Protein AF-A0A7R9CRY6-F1 (afdb_monomer_lite)

Radius of gyration: 21.67 Å; chains: 1; bounding box: 50×60×56 Å

Sequence (264 aa):
MSEDDQYSLPNDYPIVELECQVAFDALSNKQKLYAHYLSLASWHGSLAVYLQVSNYISSTTSPESPLIFSLLTKVFSNEPIDELKKAALIKGFSEDNFTAFLVYSSVFFSNSGNYKGFGDTKFVPNLPVDQLEVLLKTSKAWNSEPEALQSLWDRVKGPLYSLSEREKQLSYPDKIRLAAIETSPDVIPEADFKGSKFVVTKGDYSPIMKLLVQHLGKAKEHAANDFEKKMLDHYQKSFTTGSLDAHKDGSRQWIKNKDPIIET

Foldseek 3Di:
DPPQVVQADALPHDDDDDDCCVLLVPDDPLVNQLVVLLVQLVVLLLLLVLVVLQAPPDPPADRQSNLVVVLVCLQCVQDPLVVLVVLLVVVVQDPRLSSLVVRQVVQSVVNSHQAHPPPQFGHARPDDLVSVVVSSCSGPSCVVPVPVSVVSCVSRSDVRSDDPPSRGGDDDHPDDEFQALDFDQPFPDQDCDVNDTDGYTYHRVNVSLVSSLVSLVSSLVSDPDPLSNQLSVLVSVCRHPVDPVSNVSSVVSLVVPPPDSDHD

InterPro domains:
  IPR039461 Peptidase family M49 [PF03571] (176-264)
  IPR039461 Peptidase family M49 [PTHR23422] (4-176)

pLDDT: mean 88.95, std 14.29, range [33.06, 98.75]

Organism: Timema poppense (NCBI:txid170557)

Structure (mmCIF, N/CA/C/O backbone):
data_AF-A0A7R9CRY6-F1
#
_entry.id   AF-A0A7R9CRY6-F1
#
loop_
_atom_site.group_PDB
_atom_site.id
_atom_site.type_symbol
_atom_site.label_atom_id
_atom_site.label_alt_id
_atom_site.label_comp_id
_atom_site.label_asym_id
_atom_site.label_entity_id
_atom_site.label_seq_id
_atom_site.pdbx_PDB_ins_code
_atom_site.Cartn_x
_atom_site.Cartn_y
_atom_site.Cartn_z
_atom_site.occupancy
_atom_site.B_iso_or_equiv
_atom_site.auth_seq_id
_atom_site.auth_comp_id
_atom_site.auth_asym_id
_atom_site.auth_atom_id
_atom_site.pdbx_PDB_model_num
ATOM 1 N N . MET A 1 1 ? -32.844 3.679 6.515 1.00 48.12 1 MET A N 1
ATOM 2 C CA . MET A 1 1 ? -31.400 3.898 6.366 1.00 48.12 1 MET A CA 1
ATOM 3 C C . MET A 1 1 ? -31.170 5.388 6.323 1.00 48.12 1 MET A C 1
ATOM 5 O O . MET A 1 1 ? -31.893 6.066 5.598 1.00 48.12 1 MET A O 1
ATOM 9 N N . SER A 1 2 ? -30.281 5.889 7.172 1.00 55.31 2 SER A N 1
ATOM 10 C CA . SER A 1 2 ? -29.841 7.284 7.112 1.00 55.31 2 SER A CA 1
ATOM 11 C C . SER A 1 2 ? -29.017 7.508 5.832 1.00 55.31 2 SER A C 1
ATOM 13 O O . SER A 1 2 ? -28.517 6.544 5.252 1.00 55.31 2 SER A O 1
ATOM 15 N N . GLU A 1 3 ? -28.864 8.754 5.372 1.00 59.31 3 GLU A N 1
ATOM 16 C CA . GLU A 1 3 ? -27.936 9.060 4.265 1.00 59.31 3 GLU A CA 1
ATOM 17 C C . GLU A 1 3 ? -26.481 8.691 4.597 1.00 59.31 3 GLU A C 1
ATOM 19 O O . GLU A 1 3 ? -25.689 8.487 3.680 1.00 59.31 3 GLU A O 1
ATOM 24 N N . ASP A 1 4 ? -26.134 8.556 5.879 1.00 67.44 4 ASP A N 1
ATOM 25 C CA . ASP A 1 4 ? -24.788 8.196 6.327 1.00 67.44 4 ASP A CA 1
ATOM 26 C C . ASP A 1 4 ? -24.510 6.686 6.199 1.00 67.44 4 ASP A C 1
ATOM 28 O O . ASP A 1 4 ? -23.357 6.284 6.029 1.00 67.44 4 ASP A O 1
ATOM 32 N N . ASP A 1 5 ? -25.555 5.847 6.158 1.00 77.00 5 ASP A N 1
ATOM 33 C CA . ASP A 1 5 ? -25.431 4.383 6.038 1.00 77.00 5 ASP A CA 1
ATOM 34 C C . ASP A 1 5 ? -24.782 3.954 4.704 1.00 77.00 5 ASP A C 1
ATOM 36 O O . ASP A 1 5 ? -24.276 2.842 4.586 1.00 77.00 5 ASP A O 1
ATOM 40 N N . GLN A 1 6 ? -24.775 4.818 3.679 1.00 84.25 6 GLN A N 1
ATOM 41 C CA . GLN A 1 6 ? -24.121 4.524 2.392 1.00 84.25 6 GLN A CA 1
ATOM 42 C C . GLN A 1 6 ? -22.584 4.640 2.454 1.00 84.25 6 GLN A C 1
ATOM 44 O O . GLN A 1 6 ? -21.875 4.081 1.606 1.00 84.25 6 GLN A O 1
ATOM 49 N N . TYR A 1 7 ? -22.077 5.375 3.450 1.00 90.81 7 TYR A N 1
ATOM 50 C CA . TYR A 1 7 ? -20.651 5.615 3.676 1.00 90.81 7 TYR A CA 1
ATOM 51 C C . TYR A 1 7 ? -20.073 4.695 4.755 1.00 90.81 7 TYR A C 1
ATOM 53 O O . TYR A 1 7 ? -18.858 4.657 4.934 1.00 90.81 7 TYR A O 1
ATOM 61 N N . SER A 1 8 ? -20.901 3.928 5.462 1.00 91.19 8 SER A N 1
ATOM 62 C CA . SER A 1 8 ? -20.432 2.889 6.373 1.00 91.19 8 SER A CA 1
ATOM 63 C C . SER A 1 8 ? -20.307 1.540 5.656 1.00 91.19 8 SER A C 1
ATOM 65 O O . SER A 1 8 ? -20.869 1.300 4.584 1.00 91.19 8 SER A O 1
ATOM 67 N N . LEU A 1 9 ? -19.491 0.657 6.229 1.00 93.38 9 LEU A N 1
ATOM 68 C CA . LEU A 1 9 ? -19.328 -0.716 5.763 1.00 93.38 9 LEU A CA 1
ATOM 69 C C . LEU A 1 9 ? -20.049 -1.645 6.750 1.00 93.38 9 LEU A C 1
ATOM 71 O O . LEU A 1 9 ? -19.772 -1.561 7.951 1.00 93.38 9 LEU A O 1
ATOM 75 N N . PRO A 1 10 ? -20.972 -2.508 6.294 1.00 95.06 10 PRO A N 1
ATOM 76 C CA . PRO A 1 10 ? -21.657 -3.437 7.183 1.00 95.06 10 PRO A CA 1
ATOM 77 C C . PRO A 1 10 ? -20.702 -4.521 7.706 1.00 95.06 10 PRO A C 1
ATOM 79 O O . PRO A 1 10 ? -19.711 -4.857 7.063 1.00 95.06 10 PRO A O 1
ATOM 82 N N . ASN A 1 11 ? -20.999 -5.089 8.876 1.00 96.38 11 ASN A N 1
ATOM 83 C CA . ASN A 1 11 ? -20.133 -6.091 9.514 1.00 96.38 11 ASN A CA 1
ATOM 84 C C . ASN A 1 11 ? -20.041 -7.415 8.740 1.00 96.38 11 ASN A C 1
ATOM 86 O O . ASN A 1 11 ? -19.078 -8.155 8.917 1.00 96.38 11 ASN A O 1
ATOM 90 N N . ASP A 1 12 ? -21.017 -7.704 7.883 1.00 95.88 12 ASP A N 1
ATOM 91 C CA . ASP A 1 12 ? -21.048 -8.858 6.984 1.00 95.88 12 ASP A CA 1
ATOM 92 C C . ASP A 1 12 ? -20.440 -8.549 5.601 1.00 95.88 12 ASP A C 1
ATOM 94 O O . ASP A 1 12 ? -20.740 -9.238 4.623 1.00 95.88 12 ASP A O 1
ATOM 98 N N . TYR A 1 13 ? -19.577 -7.523 5.505 1.00 95.00 13 TYR A N 1
ATOM 99 C CA . TYR A 1 13 ? -18.907 -7.158 4.256 1.00 95.00 13 TYR A CA 1
ATOM 100 C C . TYR A 1 13 ? -18.196 -8.375 3.640 1.00 95.00 13 TYR A C 1
ATOM 102 O O . TYR A 1 13 ? -17.429 -9.052 4.332 1.00 95.00 13 TYR A O 1
ATOM 110 N N . PRO A 1 14 ? -18.408 -8.664 2.345 1.00 94.50 14 PRO A N 1
ATOM 111 C CA . PRO A 1 14 ? -17.870 -9.867 1.731 1.00 94.50 14 PRO A CA 1
ATOM 112 C C . PRO A 1 14 ? -16.343 -9.807 1.646 1.00 94.50 14 PRO A C 1
ATOM 114 O O . PRO A 1 14 ? -15.768 -8.860 1.108 1.00 94.50 14 PRO A O 1
ATOM 117 N N . ILE A 1 15 ? -15.692 -10.863 2.130 1.00 92.81 15 ILE A N 1
ATOM 118 C CA . ILE A 1 15 ? -14.251 -11.086 2.007 1.00 92.81 15 ILE A CA 1
ATOM 119 C C . ILE A 1 15 ? -14.057 -12.410 1.276 1.00 92.81 15 ILE A C 1
ATOM 121 O O . ILE A 1 15 ? -14.649 -13.424 1.644 1.00 92.81 15 ILE A O 1
ATOM 125 N N . VAL A 1 16 ? -13.238 -12.389 0.227 1.00 94.31 16 VAL A N 1
ATOM 126 C CA . VAL A 1 16 ? -12.934 -13.563 -0.593 1.00 94.31 16 VAL A CA 1
ATOM 127 C C . VAL A 1 16 ? -11.424 -13.731 -0.653 1.00 94.31 16 VAL A C 1
ATOM 129 O O . VAL A 1 16 ? -10.694 -12.771 -0.893 1.00 94.31 16 VAL A O 1
ATOM 132 N N . GLU A 1 17 ? -10.962 -14.954 -0.424 1.00 94.62 17 GLU A N 1
ATOM 133 C CA . GLU A 1 17 ? -9.556 -15.317 -0.537 1.00 94.62 17 GLU A CA 1
ATOM 134 C C . GLU A 1 17 ? -9.197 -15.606 -1.999 1.00 94.62 17 GLU A C 1
ATOM 136 O O . GLU A 1 17 ? -9.903 -16.338 -2.697 1.00 94.62 17 GLU A O 1
ATOM 141 N N . LEU A 1 18 ? -8.094 -15.022 -2.472 1.00 95.06 18 LEU A N 1
ATOM 142 C CA . LEU A 1 18 ? -7.535 -15.343 -3.780 1.00 95.06 18 LEU A CA 1
ATOM 143 C C . LEU A 1 18 ? -6.739 -16.648 -3.678 1.00 95.06 18 LEU A C 1
ATOM 145 O O . LEU A 1 18 ? -5.662 -16.672 -3.089 1.00 95.06 18 LEU A O 1
ATOM 149 N N . GLU A 1 19 ? -7.248 -17.718 -4.283 1.00 95.94 19 GLU A N 1
ATOM 150 C CA . GLU A 1 19 ? -6.541 -18.998 -4.359 1.00 95.94 19 GLU A CA 1
ATOM 151 C C . GLU A 1 19 ? -5.497 -18.954 -5.485 1.00 95.94 19 GLU A C 1
ATOM 153 O O . GLU A 1 19 ? -5.822 -18.697 -6.646 1.00 95.94 19 GLU A O 1
ATOM 158 N N . CYS A 1 20 ? -4.228 -19.168 -5.140 1.00 96.50 20 CYS A N 1
ATOM 159 C CA . CYS A 1 20 ? -3.130 -19.223 -6.106 1.00 96.50 20 CYS A CA 1
ATOM 160 C C . CYS A 1 20 ? -2.068 -20.280 -5.766 1.00 96.50 20 CYS A C 1
ATOM 162 O O . CYS A 1 20 ? -1.022 -20.325 -6.419 1.00 96.50 20 CYS A O 1
ATOM 164 N N . GLN A 1 21 ? -2.320 -21.140 -4.776 1.00 97.31 21 GLN A N 1
ATOM 165 C CA . GLN A 1 21 ? -1.356 -22.103 -4.248 1.00 97.31 21 GLN A CA 1
ATOM 166 C C . GLN A 1 21 ? -0.942 -23.106 -5.324 1.00 97.31 21 GLN A C 1
ATOM 168 O O . GLN A 1 21 ? 0.249 -23.311 -5.549 1.00 97.31 21 GLN A O 1
ATOM 173 N N . VAL A 1 22 ? -1.913 -23.668 -6.054 1.00 98.06 22 VAL A N 1
ATOM 174 C CA . VAL A 1 22 ? -1.642 -24.641 -7.127 1.00 98.06 22 VAL A CA 1
ATOM 175 C C . VAL A 1 22 ? -0.772 -24.027 -8.229 1.00 98.06 22 VAL A C 1
ATOM 177 O O . VAL A 1 22 ? 0.198 -24.643 -8.674 1.00 98.06 22 VAL A O 1
ATOM 180 N N . ALA A 1 23 ? -1.089 -22.798 -8.650 1.00 97.31 23 ALA A N 1
ATOM 181 C CA . ALA A 1 23 ? -0.322 -22.084 -9.668 1.00 97.31 23 ALA A CA 1
ATOM 182 C C . ALA A 1 23 ? 1.093 -21.744 -9.176 1.00 97.31 23 ALA A C 1
ATOM 184 O O . ALA A 1 23 ? 2.065 -21.940 -9.905 1.00 97.31 23 ALA A O 1
ATOM 185 N N . PHE A 1 24 ? 1.220 -21.274 -7.932 1.00 97.81 24 PHE A N 1
ATOM 186 C CA . PHE A 1 24 ? 2.502 -20.911 -7.339 1.00 97.81 24 PHE A CA 1
ATOM 187 C C . PHE A 1 24 ? 3.407 -22.130 -7.122 1.00 97.81 24 PHE A C 1
ATOM 189 O O . PHE A 1 24 ? 4.607 -22.060 -7.396 1.00 97.81 24 PHE A O 1
ATOM 196 N N . ASP A 1 25 ? 2.864 -23.265 -6.682 1.00 98.25 25 ASP A N 1
ATOM 197 C CA . ASP A 1 25 ? 3.641 -24.484 -6.439 1.00 98.25 25 ASP A CA 1
ATOM 198 C C . ASP A 1 25 ? 4.230 -25.087 -7.711 1.00 98.25 25 ASP A C 1
ATOM 200 O O . ASP A 1 25 ? 5.339 -25.625 -7.664 1.00 98.25 25 ASP A O 1
ATOM 204 N N . ALA A 1 26 ? 3.547 -24.921 -8.845 1.00 98.25 26 ALA A N 1
ATOM 205 C CA . ALA A 1 26 ? 4.027 -25.353 -10.153 1.00 98.25 26 ALA A CA 1
ATOM 206 C C . ALA A 1 26 ? 5.234 -24.542 -10.672 1.00 98.25 26 ALA A C 1
ATOM 208 O O . ALA A 1 26 ? 5.897 -24.964 -11.623 1.00 98.25 26 ALA A O 1
ATOM 209 N N . LEU A 1 27 ? 5.548 -23.390 -10.067 1.00 98.44 27 LEU A N 1
ATOM 210 C CA . LEU A 1 27 ? 6.676 -22.554 -10.475 1.00 98.44 27 LEU A CA 1
ATOM 211 C C . LEU A 1 27 ? 8.020 -23.149 -10.032 1.00 98.44 27 LEU A C 1
ATOM 213 O O . LEU A 1 27 ? 8.209 -23.575 -8.890 1.00 98.44 27 LEU A O 1
ATOM 217 N N . SER A 1 28 ? 9.018 -23.066 -10.911 1.00 98.44 28 SER A N 1
ATOM 218 C CA . SER A 1 28 ? 10.419 -23.298 -10.540 1.00 98.44 28 SER A CA 1
ATOM 219 C C . SER A 1 28 ? 10.918 -22.250 -9.538 1.00 98.44 28 SER A C 1
ATOM 221 O O . SER A 1 28 ? 10.400 -21.136 -9.469 1.00 98.44 28 SER A O 1
ATOM 223 N N . ASN A 1 29 ? 12.004 -22.541 -8.817 1.00 98.50 29 ASN A N 1
ATOM 224 C CA . ASN A 1 29 ? 12.596 -21.579 -7.874 1.00 98.50 29 ASN A CA 1
ATOM 225 C C . ASN A 1 29 ? 12.973 -20.241 -8.535 1.00 98.50 29 ASN A C 1
ATOM 227 O O . ASN A 1 29 ? 12.777 -19.186 -7.938 1.00 98.50 29 ASN A O 1
ATOM 231 N N . LYS A 1 30 ? 13.469 -20.265 -9.782 1.00 98.38 30 LYS A N 1
ATOM 232 C CA . LYS A 1 30 ? 13.781 -19.039 -10.535 1.00 98.38 30 LYS A CA 1
ATOM 233 C C . LYS A 1 30 ? 12.516 -18.212 -10.798 1.00 98.38 30 LYS A C 1
ATOM 235 O O . LYS A 1 30 ? 12.528 -17.005 -10.597 1.00 98.38 30 LYS A O 1
ATOM 240 N N . GLN A 1 31 ? 11.428 -18.864 -11.200 1.00 98.62 31 GLN A N 1
ATOM 241 C CA . GLN A 1 31 ? 10.133 -18.220 -11.431 1.00 98.62 31 GLN A CA 1
ATOM 242 C C . GLN A 1 31 ? 9.526 -17.681 -10.130 1.00 98.62 31 GLN A C 1
ATOM 244 O O . GLN A 1 31 ? 9.081 -16.539 -10.098 1.00 98.62 31 GLN A O 1
ATOM 249 N N . LYS A 1 32 ? 9.592 -18.437 -9.027 1.00 98.69 32 LYS A N 1
ATOM 250 C CA . LYS A 1 32 ? 9.157 -17.960 -7.703 1.00 98.69 32 LYS A CA 1
ATOM 251 C C . LYS A 1 32 ? 9.902 -16.693 -7.284 1.00 98.69 32 LYS A C 1
ATOM 253 O O . LYS A 1 32 ? 9.274 -15.757 -6.805 1.00 98.69 32 LYS A O 1
ATOM 258 N N . LEU A 1 33 ? 11.217 -16.624 -7.514 1.00 98.69 33 LEU A N 1
ATOM 259 C CA . LEU A 1 33 ? 12.010 -15.420 -7.240 1.00 98.69 33 LEU A CA 1
ATOM 260 C C . LEU A 1 33 ? 11.626 -14.243 -8.151 1.00 98.69 33 LEU A C 1
ATOM 262 O O . LEU A 1 33 ? 11.518 -13.119 -7.666 1.00 98.69 33 LEU A O 1
ATOM 266 N N . TYR A 1 34 ? 11.367 -14.495 -9.438 1.00 98.75 34 TYR A N 1
ATOM 267 C CA . TYR A 1 34 ? 10.859 -13.478 -10.367 1.00 98.75 34 TYR A CA 1
ATOM 268 C C . TYR A 1 34 ? 9.528 -12.884 -9.878 1.00 98.75 34 TYR A C 1
ATO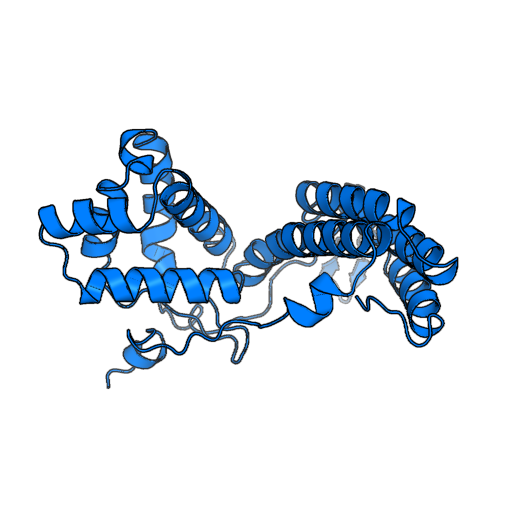M 270 O O . TYR A 1 34 ? 9.435 -11.675 -9.658 1.00 98.75 34 TYR A O 1
ATOM 278 N N . ALA A 1 35 ? 8.539 -13.742 -9.598 1.00 98.44 35 ALA A N 1
ATOM 279 C CA . ALA A 1 35 ? 7.232 -13.346 -9.074 1.00 98.44 35 ALA A CA 1
ATOM 280 C C . ALA A 1 35 ? 7.335 -12.642 -7.712 1.00 98.44 35 ALA A C 1
ATOM 282 O O . ALA A 1 35 ? 6.651 -11.645 -7.484 1.00 98.44 35 ALA A O 1
ATOM 283 N N . HIS A 1 36 ? 8.208 -13.116 -6.818 1.00 98.25 36 HIS A N 1
ATOM 284 C CA . HIS A 1 36 ? 8.428 -12.522 -5.499 1.00 98.25 36 HIS A CA 1
ATOM 285 C C . HIS A 1 36 ? 8.898 -11.067 -5.598 1.00 98.25 36 HIS A C 1
ATOM 287 O O . HIS A 1 36 ? 8.307 -10.184 -4.978 1.00 98.25 36 HIS A O 1
ATOM 293 N N . TYR A 1 37 ? 9.935 -10.795 -6.393 1.00 98.69 37 TYR A N 1
ATOM 294 C CA . TYR A 1 37 ? 10.467 -9.438 -6.507 1.00 98.69 37 TYR A CA 1
ATOM 295 C C . TYR A 1 37 ? 9.545 -8.499 -7.288 1.00 98.69 37 TYR A C 1
ATOM 297 O O . TYR A 1 37 ? 9.475 -7.319 -6.948 1.00 98.69 37 TYR A O 1
ATOM 305 N N . LEU A 1 38 ? 8.788 -9.000 -8.268 1.00 98.44 38 LEU A N 1
ATOM 306 C CA . LEU A 1 38 ? 7.737 -8.206 -8.916 1.00 98.44 38 LEU A CA 1
ATOM 307 C C . LEU A 1 38 ? 6.608 -7.884 -7.940 1.00 98.44 38 LEU A C 1
ATOM 309 O O . LEU A 1 38 ? 6.197 -6.733 -7.853 1.00 98.44 38 LEU A O 1
ATOM 313 N N . SER A 1 39 ? 6.187 -8.857 -7.129 1.00 98.12 39 SER A N 1
ATOM 314 C CA . SER A 1 39 ? 5.191 -8.636 -6.076 1.00 98.12 39 SER A CA 1
ATOM 315 C C . SER A 1 39 ? 5.666 -7.580 -5.078 1.00 98.12 39 SER A C 1
ATOM 317 O O . SER A 1 39 ? 4.910 -6.672 -4.748 1.00 98.12 39 SER A O 1
ATOM 319 N N . LEU A 1 40 ? 6.929 -7.635 -4.637 1.00 98.19 40 LEU A N 1
ATOM 320 C CA . LEU A 1 40 ? 7.507 -6.600 -3.775 1.00 98.19 40 LEU A CA 1
ATOM 321 C C . LEU A 1 40 ? 7.538 -5.226 -4.456 1.00 98.19 40 LEU A C 1
ATOM 323 O O . LEU A 1 40 ? 7.211 -4.228 -3.814 1.00 98.19 40 LEU A O 1
ATOM 327 N N . ALA A 1 41 ? 7.902 -5.151 -5.740 1.00 97.94 41 ALA A N 1
ATOM 328 C CA . ALA A 1 41 ? 7.873 -3.896 -6.489 1.00 97.94 41 ALA A CA 1
ATOM 329 C C . ALA A 1 41 ? 6.453 -3.304 -6.534 1.00 97.94 41 ALA A C 1
ATOM 331 O O . ALA A 1 41 ? 6.287 -2.118 -6.244 1.00 97.94 41 ALA A O 1
ATOM 332 N N . SER A 1 42 ? 5.441 -4.131 -6.809 1.00 97.06 42 SER A N 1
ATOM 333 C CA . SER A 1 42 ? 4.031 -3.730 -6.845 1.00 97.06 42 SER A CA 1
ATOM 334 C C . SER A 1 42 ? 3.511 -3.285 -5.475 1.00 97.06 42 SER A C 1
ATOM 336 O O . SER A 1 42 ? 2.934 -2.205 -5.371 1.00 97.06 42 SER A O 1
ATOM 338 N N . TRP A 1 43 ? 3.765 -4.054 -4.410 1.00 95.94 43 TRP A N 1
ATOM 339 C CA . TRP A 1 43 ? 3.319 -3.722 -3.048 1.00 95.94 43 TRP A CA 1
ATOM 340 C C . TRP A 1 43 ? 3.998 -2.479 -2.474 1.00 95.94 43 TRP A C 1
ATOM 342 O O . TRP A 1 43 ? 3.366 -1.697 -1.772 1.00 95.94 43 TRP A O 1
ATOM 352 N N . HIS A 1 44 ? 5.279 -2.251 -2.769 1.00 95.00 44 HIS A N 1
ATOM 353 C CA . HIS A 1 44 ? 5.903 -0.986 -2.392 1.00 95.00 44 HIS A CA 1
ATOM 354 C C . HIS A 1 44 ? 5.388 0.165 -3.255 1.00 95.00 44 HIS A C 1
ATOM 356 O O . HIS A 1 44 ? 5.135 1.242 -2.724 1.00 95.00 44 HIS A O 1
ATOM 362 N N . GLY A 1 45 ? 5.190 -0.055 -4.557 1.00 93.31 45 GLY A N 1
ATOM 363 C CA . GLY A 1 45 ? 4.605 0.931 -5.463 1.00 93.31 45 GLY A CA 1
ATOM 364 C C . GLY A 1 45 ? 3.210 1.389 -5.037 1.00 93.31 45 GLY A C 1
ATOM 365 O O . GLY A 1 45 ? 2.924 2.584 -5.100 1.00 93.31 45 GLY A O 1
ATOM 366 N N . SER A 1 46 ? 2.376 0.477 -4.525 1.00 91.94 46 SER A N 1
ATOM 367 C CA . SER A 1 46 ? 1.021 0.799 -4.061 1.00 91.94 46 SER A CA 1
ATOM 368 C C . SER A 1 46 ? 0.999 1.751 -2.863 1.00 91.94 46 SER A C 1
ATOM 370 O O . SER A 1 46 ? 0.009 2.450 -2.665 1.00 91.94 46 SER A O 1
ATOM 372 N N . LEU A 1 47 ? 2.105 1.904 -2.123 1.00 92.44 47 LEU A N 1
ATOM 373 C CA . LEU A 1 47 ? 2.215 2.929 -1.078 1.00 92.44 47 LEU A CA 1
ATOM 374 C C . LEU A 1 47 ? 2.021 4.351 -1.628 1.00 92.44 47 LEU A C 1
ATOM 376 O O . LEU A 1 47 ? 1.557 5.232 -0.904 1.00 92.44 47 LEU A O 1
ATOM 380 N N . ALA A 1 48 ? 2.340 4.584 -2.907 1.00 90.44 48 ALA A N 1
ATOM 381 C CA . ALA A 1 48 ? 2.070 5.861 -3.562 1.00 90.44 48 ALA A CA 1
ATOM 382 C C . ALA A 1 48 ? 0.561 6.127 -3.706 1.00 90.44 48 ALA A C 1
ATOM 384 O O . ALA A 1 48 ? 0.148 7.283 -3.665 1.00 90.44 48 ALA A O 1
ATOM 385 N N . VAL A 1 49 ? -0.270 5.084 -3.799 1.00 90.44 49 VAL A N 1
ATOM 386 C CA . VAL A 1 49 ? -1.728 5.213 -3.950 1.00 90.44 49 VAL A CA 1
ATOM 387 C C . VAL A 1 49 ? -2.362 5.833 -2.705 1.00 90.44 49 VAL A C 1
ATOM 389 O O . VAL A 1 49 ? -3.194 6.725 -2.841 1.00 90.44 49 VAL A O 1
ATOM 392 N N . TYR A 1 50 ? -1.889 5.502 -1.499 1.00 90.56 50 TYR A N 1
ATOM 393 C CA . TYR A 1 50 ? -2.357 6.158 -0.266 1.00 90.56 50 TYR A CA 1
ATOM 394 C C . TYR A 1 50 ? -2.153 7.676 -0.298 1.00 90.56 50 TYR A C 1
ATOM 396 O O . TYR A 1 50 ? -2.958 8.430 0.250 1.00 90.56 50 TYR A O 1
ATOM 404 N N . LEU A 1 51 ? -1.082 8.135 -0.950 1.00 86.31 51 LEU A N 1
ATOM 405 C CA . LEU A 1 51 ? -0.822 9.559 -1.143 1.00 86.31 51 LEU A CA 1
ATOM 406 C C . LEU A 1 51 ? -1.703 10.134 -2.260 1.00 86.31 51 LEU A C 1
ATOM 408 O O . LEU A 1 51 ? -2.127 11.276 -2.151 1.00 86.31 51 LEU A O 1
ATOM 412 N N . GLN A 1 52 ? -2.028 9.351 -3.290 1.00 82.50 52 GLN A N 1
ATOM 413 C CA . GLN A 1 52 ? -2.877 9.768 -4.411 1.00 82.50 52 GLN A CA 1
ATOM 414 C C . GLN A 1 52 ? -4.358 9.908 -4.030 1.00 82.50 52 GLN A C 1
ATOM 416 O O . GLN A 1 52 ? -4.991 10.866 -4.463 1.00 82.50 52 GLN A O 1
ATOM 421 N N . VAL A 1 53 ? -4.894 9.006 -3.201 1.00 74.19 53 VAL A N 1
ATOM 422 C CA . VAL A 1 53 ? -6.326 8.944 -2.836 1.00 74.19 53 VAL A CA 1
ATOM 423 C C . VAL A 1 53 ? -6.764 10.096 -1.923 1.00 74.19 53 VAL A C 1
ATOM 425 O O . VAL A 1 53 ? -7.941 10.427 -1.869 1.00 74.19 53 VAL A O 1
ATOM 428 N N . SER A 1 54 ? -5.833 10.759 -1.233 1.00 60.19 54 SER A N 1
ATOM 429 C CA . SER A 1 54 ? -6.157 11.849 -0.293 1.00 60.19 54 SER A CA 1
ATOM 430 C C . SER A 1 54 ? -5.527 13.196 -0.662 1.00 60.19 54 SER A C 1
ATOM 432 O O . SER A 1 54 ? -5.411 14.098 0.170 1.00 60.19 54 SER A O 1
ATOM 434 N N . ASN A 1 55 ? -5.113 13.368 -1.920 1.00 52.97 55 ASN A N 1
ATOM 435 C CA . ASN A 1 55 ? -4.445 14.593 -2.346 1.00 52.97 55 ASN A CA 1
ATOM 436 C C . ASN A 1 55 ? -5.407 15.793 -2.460 1.00 52.97 55 ASN A C 1
ATOM 438 O O . ASN A 1 55 ? -6.234 15.868 -3.359 1.00 52.97 55 ASN A O 1
ATOM 442 N N . TYR A 1 56 ? -5.170 16.778 -1.585 1.00 50.03 56 TYR A N 1
ATOM 443 C CA . TYR A 1 56 ? -5.500 18.203 -1.718 1.00 50.03 56 TYR A CA 1
ATOM 444 C C . TYR A 1 56 ? -6.974 18.560 -1.979 1.00 50.03 56 TYR A C 1
ATOM 446 O O . TYR A 1 56 ? -7.313 19.138 -3.003 1.00 50.03 56 TYR A O 1
ATOM 454 N N . ILE A 1 57 ? -7.832 18.365 -0.973 1.00 43.94 57 ILE A N 1
ATOM 455 C CA . ILE A 1 57 ? -9.136 19.062 -0.911 1.00 43.94 57 ILE A CA 1
ATOM 456 C C . ILE A 1 57 ? -8.964 20.544 -0.480 1.00 43.94 57 ILE A C 1
ATOM 458 O O . ILE A 1 57 ? -9.874 21.358 -0.627 1.00 43.94 57 ILE A O 1
ATOM 462 N N . SER A 1 58 ? -7.790 20.939 0.032 1.00 39.94 58 SER A N 1
ATOM 463 C CA . SER A 1 58 ? -7.445 22.327 0.380 1.00 39.94 58 SER A CA 1
ATOM 464 C C . SER A 1 58 ? -5.957 22.440 0.737 1.00 39.94 58 SER A C 1
ATOM 466 O O . SER A 1 58 ? -5.364 21.482 1.232 1.00 39.94 58 SER A O 1
ATOM 468 N N . SER A 1 59 ? -5.358 23.628 0.596 1.00 39.00 59 SER A N 1
ATOM 469 C CA . SER A 1 59 ? -4.017 23.969 1.109 1.00 39.00 59 SER A CA 1
ATOM 470 C C . SER A 1 59 ? -3.855 23.809 2.634 1.00 39.00 59 SER A C 1
ATOM 472 O O . SER A 1 59 ? -2.746 23.956 3.146 1.00 39.00 59 SER A O 1
ATOM 474 N N . THR A 1 60 ? -4.937 23.495 3.352 1.00 33.06 60 THR A N 1
ATOM 475 C CA . THR A 1 60 ? -4.992 23.349 4.813 1.00 33.06 60 THR A CA 1
ATOM 476 C C . THR A 1 60 ? -5.196 21.912 5.308 1.00 33.06 60 THR A C 1
ATOM 478 O O . THR A 1 60 ? -5.103 21.693 6.514 1.00 33.06 60 THR A O 1
ATOM 481 N N . THR A 1 61 ? -5.463 20.934 4.432 1.00 45.56 61 THR A N 1
ATOM 482 C CA . THR A 1 61 ? -5.763 19.548 4.842 1.00 45.56 61 THR A CA 1
ATOM 483 C C . THR A 1 61 ? -4.639 18.611 4.404 1.00 45.56 61 THR A C 1
ATOM 485 O O . THR A 1 61 ? -4.367 18.459 3.216 1.00 45.56 61 THR A O 1
ATOM 488 N N . SER A 1 62 ? -3.952 18.001 5.377 1.00 49.03 62 SER A N 1
ATOM 489 C CA . SER A 1 62 ? -2.983 16.929 5.118 1.00 49.03 62 SER A CA 1
ATOM 490 C C . SER A 1 62 ? -3.734 15.685 4.623 1.00 49.03 62 SER A C 1
ATOM 492 O O . SER A 1 62 ? -4.744 15.359 5.243 1.00 49.03 62 SER A O 1
ATOM 494 N N . PRO A 1 63 ? -3.234 14.962 3.601 1.00 73.25 63 PRO A N 1
ATOM 495 C CA . PRO A 1 63 ? -3.809 13.685 3.178 1.00 73.25 63 PRO A CA 1
ATOM 496 C C . PRO A 1 63 ? -3.932 12.733 4.376 1.00 73.25 63 PRO A C 1
ATOM 498 O O . PRO A 1 63 ? -2.931 12.469 5.053 1.00 73.25 63 PRO A O 1
ATOM 501 N N . GLU A 1 64 ? -5.140 12.252 4.683 1.00 87.00 64 GLU A N 1
ATOM 502 C CA . GLU A 1 64 ? -5.391 11.406 5.854 1.00 87.00 64 GLU A CA 1
ATOM 503 C C . GLU A 1 64 ? -5.071 9.931 5.597 1.00 87.00 64 GLU A C 1
ATOM 505 O O . GLU A 1 64 ? -4.630 9.246 6.518 1.00 87.00 64 GLU A O 1
ATOM 510 N N . SER A 1 65 ? -5.197 9.444 4.356 1.00 91.44 65 SER A N 1
ATOM 511 C CA . SER A 1 65 ? -4.945 8.033 4.014 1.00 91.44 65 SER A CA 1
ATOM 512 C C . SER A 1 65 ? -3.545 7.538 4.430 1.00 91.44 65 SER A C 1
ATOM 514 O O . SER A 1 65 ? -3.465 6.502 5.087 1.00 91.44 65 SER A O 1
ATOM 516 N N . PRO A 1 66 ? -2.429 8.250 4.181 1.00 92.62 66 PRO A N 1
ATOM 517 C CA . PRO A 1 66 ? -1.106 7.818 4.645 1.00 92.62 66 PRO A CA 1
ATOM 518 C C . PRO A 1 66 ? -0.990 7.760 6.175 1.00 92.62 66 PRO A C 1
ATOM 520 O O . PRO A 1 66 ? -0.264 6.927 6.721 1.00 92.62 66 PRO A O 1
ATOM 523 N N . LEU A 1 67 ? -1.706 8.640 6.883 1.00 93.75 67 LEU A N 1
ATOM 524 C CA . LEU A 1 67 ? -1.711 8.676 8.344 1.00 93.75 67 LEU A CA 1
ATOM 525 C C . LEU A 1 67 ? -2.563 7.539 8.922 1.00 93.75 67 LEU A C 1
ATOM 527 O O . LEU A 1 67 ? -2.134 6.900 9.880 1.00 93.75 67 LEU A O 1
ATOM 531 N N . ILE A 1 68 ? -3.713 7.238 8.307 1.00 95.69 68 ILE A N 1
ATOM 532 C CA . ILE A 1 68 ? -4.540 6.066 8.630 1.00 95.69 68 ILE A CA 1
ATOM 533 C C . ILE A 1 68 ? -3.727 4.787 8.402 1.00 95.69 68 ILE A C 1
ATOM 535 O O . ILE A 1 68 ? -3.674 3.936 9.287 1.00 95.69 68 ILE A O 1
ATOM 539 N N . PHE A 1 69 ? -3.021 4.678 7.271 1.00 96.25 69 PHE A N 1
ATOM 540 C CA . PHE A 1 69 ? -2.133 3.550 6.987 1.00 96.25 69 PHE A CA 1
ATOM 541 C C . PHE A 1 69 ? -1.070 3.380 8.076 1.00 96.25 69 PHE A C 1
ATOM 543 O O . PHE A 1 69 ? -0.882 2.274 8.583 1.00 96.25 69 PHE A O 1
ATOM 550 N N . SER A 1 70 ? -0.407 4.469 8.479 1.00 95.62 70 SER A N 1
ATOM 551 C CA . SER A 1 70 ? 0.603 4.429 9.542 1.00 95.62 70 SER A CA 1
ATOM 552 C C . SER A 1 70 ? 0.012 4.001 10.891 1.00 95.62 70 SER A C 1
ATOM 554 O O . SER A 1 70 ? 0.593 3.151 11.566 1.00 95.62 70 SER A O 1
ATOM 556 N N . LEU A 1 71 ? -1.158 4.538 11.253 1.00 96.75 71 LEU A N 1
ATOM 557 C CA . LEU A 1 71 ? -1.882 4.204 12.478 1.00 96.75 71 LEU A CA 1
ATOM 558 C C . LEU A 1 71 ? -2.262 2.717 12.522 1.00 96.75 71 LEU A C 1
ATOM 560 O O . LEU A 1 71 ? -1.883 2.018 13.461 1.00 96.75 71 LEU A O 1
ATOM 564 N N . LEU A 1 72 ? -2.959 2.222 11.495 1.00 97.31 72 LEU A N 1
ATOM 565 C CA . LEU A 1 72 ? -3.410 0.829 11.430 1.00 97.31 72 LEU A CA 1
ATOM 566 C C . LEU A 1 72 ? -2.228 -0.142 11.373 1.00 97.31 72 LEU A C 1
ATOM 568 O O . LEU A 1 72 ? -2.205 -1.123 12.111 1.00 97.31 72 LEU A O 1
ATOM 572 N N . THR A 1 73 ? -1.208 0.153 10.562 1.00 96.62 73 THR A N 1
ATOM 573 C CA . THR A 1 73 ? -0.010 -0.697 10.465 1.00 96.62 73 THR A CA 1
ATOM 574 C C . THR A 1 73 ? 0.705 -0.798 11.810 1.00 96.62 73 THR A C 1
ATOM 576 O O . THR A 1 73 ? 1.100 -1.897 12.199 1.00 96.62 73 THR A O 1
ATOM 579 N N . LYS A 1 74 ? 0.841 0.309 12.557 1.00 96.31 74 LYS A N 1
ATOM 580 C CA . LYS A 1 74 ? 1.421 0.284 13.909 1.00 96.31 74 LYS A CA 1
ATOM 581 C C . LYS A 1 74 ? 0.606 -0.599 14.848 1.00 96.31 74 LYS A C 1
ATOM 583 O O . LYS A 1 74 ? 1.199 -1.418 15.540 1.00 96.31 74 LYS A O 1
ATOM 588 N N . VAL A 1 75 ? -0.719 -0.475 14.848 1.00 96.38 75 VAL A N 1
ATOM 589 C CA . VAL A 1 75 ? -1.591 -1.300 15.698 1.00 96.38 75 VAL A CA 1
ATOM 590 C C . VAL A 1 75 ? -1.444 -2.785 15.357 1.00 96.38 75 VAL A C 1
ATOM 592 O O . VAL A 1 75 ? -1.093 -3.573 16.230 1.00 96.38 75 VAL A O 1
ATOM 595 N N . PHE A 1 76 ? -1.621 -3.163 14.089 1.00 96.94 76 PHE A N 1
ATOM 596 C CA . PHE A 1 76 ? -1.623 -4.571 13.677 1.00 96.94 76 PHE A CA 1
ATOM 597 C C . PHE A 1 76 ? -0.239 -5.233 13.661 1.00 96.94 76 PHE A C 1
ATOM 599 O O . PHE A 1 76 ? -0.157 -6.454 13.733 1.00 96.94 76 PHE A O 1
ATOM 606 N N . SER A 1 77 ? 0.854 -4.467 13.573 1.00 95.88 77 SER A N 1
ATOM 607 C CA . SER A 1 77 ? 2.213 -5.043 13.552 1.00 95.88 77 SER A CA 1
ATOM 608 C C . SER A 1 77 ? 2.815 -5.240 14.946 1.00 95.88 77 SER A C 1
ATOM 610 O O . SER A 1 77 ? 3.840 -5.907 15.067 1.00 95.88 77 SER A O 1
ATOM 612 N N . ASN A 1 78 ? 2.227 -4.653 15.996 1.00 95.81 78 ASN A N 1
AT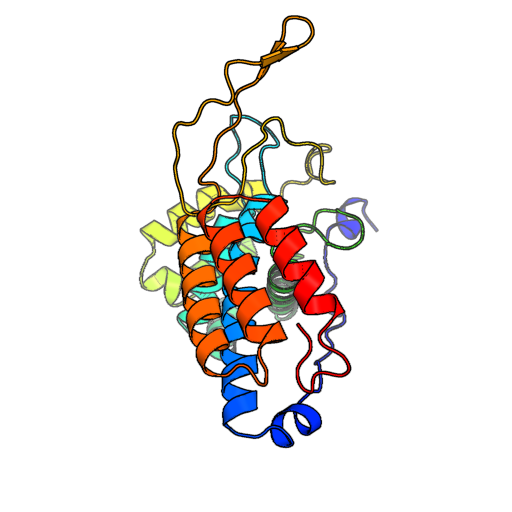OM 613 C CA . ASN A 1 78 ? 2.749 -4.759 17.366 1.00 95.81 78 ASN A CA 1
ATOM 614 C C . ASN A 1 78 ? 2.154 -5.931 18.159 1.00 95.81 78 ASN A C 1
ATOM 616 O O . ASN A 1 78 ? 2.707 -6.305 19.195 1.00 95.81 78 ASN A O 1
ATOM 620 N N . GLU A 1 79 ? 1.043 -6.515 17.704 1.00 96.62 79 GLU A N 1
ATOM 621 C CA . GLU A 1 79 ? 0.437 -7.682 18.342 1.00 96.62 79 GLU A CA 1
ATOM 622 C C . GLU A 1 79 ? -0.482 -8.472 17.398 1.00 96.62 79 GLU A C 1
ATOM 624 O O . GLU A 1 79 ? -1.041 -7.897 16.463 1.00 96.62 79 GLU A O 1
ATOM 629 N N . PRO A 1 80 ? -0.690 -9.779 17.647 1.00 97.31 80 PRO A N 1
ATOM 630 C CA . PRO A 1 80 ? -1.713 -10.552 16.953 1.00 97.31 80 PRO A CA 1
ATOM 631 C C . PRO A 1 80 ? -3.118 -9.977 17.175 1.00 97.31 80 PRO A C 1
ATOM 633 O O . PRO A 1 80 ? -3.469 -9.569 18.284 1.00 97.31 80 PRO A O 1
ATOM 636 N N . ILE A 1 81 ? -3.964 -10.043 16.142 1.00 96.94 81 ILE A N 1
ATOM 637 C CA . ILE A 1 81 ? -5.348 -9.536 16.176 1.00 96.94 81 ILE A CA 1
ATOM 638 C C . ILE A 1 81 ? -6.149 -10.145 17.338 1.00 96.94 81 ILE A C 1
ATOM 640 O O . ILE A 1 81 ? -6.905 -9.437 18.002 1.00 96.94 81 ILE A O 1
ATOM 644 N N . ASP A 1 82 ? -5.947 -11.432 17.635 1.00 97.38 82 ASP A N 1
ATOM 645 C CA . ASP A 1 82 ? -6.633 -12.122 18.733 1.00 97.38 82 ASP A CA 1
ATOM 646 C C . ASP A 1 82 ? -6.270 -11.568 20.116 1.00 97.38 82 ASP A C 1
ATOM 648 O O . ASP A 1 82 ? -7.099 -11.587 21.029 1.00 97.38 82 ASP A O 1
ATOM 652 N N . GLU A 1 83 ? -5.040 -11.079 20.298 1.00 97.75 83 GLU A N 1
ATOM 653 C CA . GLU A 1 83 ? -4.613 -10.458 21.555 1.00 97.75 83 GLU A CA 1
ATOM 654 C C . GLU A 1 83 ? -5.252 -9.079 21.720 1.00 97.75 83 GLU A C 1
ATOM 656 O O . GLU A 1 83 ? -5.832 -8.803 22.775 1.00 97.75 83 GLU A O 1
ATOM 661 N N . LEU A 1 84 ? -5.259 -8.276 20.649 1.00 97.81 84 LEU A N 1
ATOM 662 C CA . LEU A 1 84 ? -5.964 -6.995 20.618 1.00 97.81 84 LEU A CA 1
ATOM 663 C C . LEU A 1 84 ? -7.465 -7.182 20.889 1.00 97.81 84 LEU A C 1
ATOM 665 O O . LEU A 1 84 ? -8.031 -6.453 21.707 1.00 97.81 84 LEU A O 1
ATOM 669 N N . LYS A 1 85 ? -8.103 -8.190 20.269 1.00 97.94 85 LYS A N 1
ATOM 670 C CA . LYS A 1 85 ? -9.520 -8.526 20.499 1.00 97.94 85 LYS A CA 1
ATOM 671 C C . LYS A 1 85 ? -9.767 -8.830 21.969 1.00 97.94 85 LYS A C 1
ATOM 673 O O . LYS A 1 85 ? -10.625 -8.205 22.586 1.00 97.94 85 LYS A O 1
ATOM 678 N N . LYS A 1 86 ? -8.997 -9.751 22.557 1.00 97.94 86 LYS A N 1
ATOM 679 C CA . LYS A 1 86 ? -9.130 -10.121 23.977 1.00 97.94 86 LYS A CA 1
ATOM 680 C C . LYS A 1 86 ? -8.994 -8.904 24.893 1.00 97.94 86 LYS A C 1
ATOM 682 O O . LYS A 1 86 ? -9.823 -8.724 25.783 1.00 97.94 86 LYS A O 1
ATOM 687 N N . ALA A 1 87 ? -7.990 -8.057 24.663 1.00 97.12 87 ALA A N 1
ATOM 688 C CA . ALA A 1 87 ? -7.766 -6.855 25.462 1.00 97.12 87 ALA A CA 1
ATOM 689 C C . ALA A 1 87 ? -8.920 -5.841 25.339 1.00 97.12 87 ALA A C 1
ATOM 691 O O . ALA A 1 87 ? -9.332 -5.256 26.344 1.00 97.12 87 ALA A O 1
ATOM 692 N N . ALA A 1 88 ? -9.471 -5.662 24.136 1.00 96.38 88 ALA A N 1
ATOM 693 C CA . ALA A 1 88 ? -10.615 -4.788 23.891 1.00 96.38 88 ALA A CA 1
ATOM 694 C C . ALA A 1 88 ? -11.884 -5.290 24.600 1.00 96.38 88 ALA A C 1
ATOM 696 O O . ALA A 1 88 ? -12.537 -4.524 25.309 1.00 96.38 88 ALA A O 1
ATOM 697 N N . LEU A 1 89 ? -12.198 -6.586 24.483 1.00 96.12 89 LEU A N 1
ATOM 698 C CA . LEU A 1 89 ? -13.377 -7.186 25.122 1.00 96.12 89 LEU A CA 1
ATOM 699 C C . LEU A 1 89 ? -13.334 -7.063 26.654 1.00 96.12 89 LEU A C 1
ATOM 701 O O . LEU A 1 89 ? -14.351 -6.758 27.272 1.00 96.12 89 LEU A O 1
ATOM 705 N N . ILE A 1 90 ? -12.156 -7.218 27.277 1.00 95.56 90 ILE A N 1
ATOM 706 C CA . ILE A 1 90 ? -11.975 -7.016 28.730 1.00 95.56 90 ILE A CA 1
ATOM 707 C C . ILE A 1 90 ? -12.361 -5.591 29.159 1.00 95.56 90 ILE A C 1
ATOM 709 O O . ILE A 1 90 ? -12.862 -5.394 30.265 1.00 95.56 90 ILE A O 1
ATOM 713 N N . LYS A 1 91 ? -12.161 -4.596 28.290 1.00 92.12 91 LYS A N 1
ATOM 714 C CA . LYS A 1 91 ? -12.528 -3.195 28.538 1.00 92.12 91 LYS A CA 1
ATOM 715 C C . LYS A 1 91 ? -13.960 -2.847 28.111 1.00 92.12 91 LYS A C 1
ATOM 717 O O . LYS A 1 91 ? -14.310 -1.670 28.083 1.00 92.12 91 LYS A O 1
ATOM 722 N N . GLY A 1 92 ? -14.787 -3.846 27.805 1.00 90.12 92 GLY A N 1
ATOM 723 C CA . GLY A 1 92 ? -16.199 -3.658 27.469 1.00 90.12 92 GLY A CA 1
ATOM 724 C C . GLY A 1 92 ? -16.465 -3.298 26.008 1.00 90.12 92 GLY A C 1
ATOM 725 O O . GLY A 1 92 ? -17.561 -2.839 25.696 1.00 90.12 92 GLY A O 1
ATOM 726 N N . PHE A 1 93 ? -15.495 -3.497 25.109 1.00 94.31 93 PHE A N 1
ATOM 727 C CA . PHE A 1 93 ? -15.731 -3.344 23.674 1.00 94.31 93 PHE A CA 1
ATOM 728 C C . PHE A 1 93 ? -16.693 -4.425 23.169 1.00 94.31 93 PHE A C 1
ATOM 730 O O . PHE A 1 93 ? -16.580 -5.581 23.574 1.00 94.31 93 PHE A O 1
ATOM 737 N N . SER A 1 94 ? -17.627 -4.076 22.283 1.00 96.12 94 SER A N 1
ATOM 738 C CA . SER A 1 94 ? -18.534 -5.065 21.692 1.00 96.12 94 SER A CA 1
ATOM 739 C C . SER A 1 94 ? -17.855 -5.847 20.564 1.00 96.12 94 SER A C 1
ATOM 741 O O . SER A 1 94 ? -16.969 -5.335 19.872 1.00 96.12 94 SER A O 1
ATOM 743 N N . GLU A 1 95 ? -18.298 -7.088 20.344 1.00 96.62 95 GLU A N 1
ATOM 744 C CA . GLU A 1 95 ? -17.852 -7.884 19.193 1.00 96.62 95 GLU A CA 1
ATOM 745 C C . GLU A 1 95 ? -18.216 -7.218 17.862 1.00 96.62 95 GLU A C 1
ATOM 747 O O . GLU A 1 95 ? -17.416 -7.243 16.925 1.00 96.62 95 GLU A O 1
ATOM 752 N N . ASP A 1 96 ? -19.372 -6.556 17.802 1.00 96.88 96 ASP A N 1
ATOM 753 C CA . ASP A 1 96 ? -19.821 -5.827 16.617 1.00 96.88 96 ASP A CA 1
ATOM 754 C C . ASP A 1 96 ? -18.908 -4.642 16.288 1.00 96.88 96 ASP A C 1
ATOM 756 O O . ASP A 1 96 ? -18.515 -4.487 15.134 1.00 96.88 96 ASP A O 1
ATOM 760 N N . ASN A 1 97 ? -18.498 -3.844 17.282 1.00 97.00 97 ASN A N 1
ATOM 761 C CA . ASN A 1 97 ? -17.573 -2.729 17.051 1.00 97.00 97 ASN A CA 1
ATOM 762 C C . ASN A 1 97 ? -16.179 -3.235 16.663 1.00 97.00 97 ASN A C 1
ATOM 764 O O . ASN A 1 97 ? -15.500 -2.616 15.842 1.00 97.00 97 ASN A O 1
ATOM 768 N N . PHE A 1 98 ? -15.737 -4.357 17.241 1.00 98.06 98 PHE A N 1
ATOM 769 C CA . PHE A 1 98 ? -14.463 -4.962 16.857 1.00 98.06 98 PHE A CA 1
ATOM 770 C C . PHE A 1 98 ? -14.502 -5.465 15.409 1.00 98.06 98 PHE A C 1
ATOM 772 O O . PHE A 1 98 ? -13.560 -5.249 14.649 1.00 98.06 98 PHE A O 1
ATOM 779 N N . THR A 1 99 ? -15.617 -6.073 15.004 1.00 97.81 99 THR A N 1
ATOM 780 C CA . THR A 1 99 ? -15.843 -6.521 13.625 1.00 97.81 99 THR A CA 1
ATOM 781 C C . THR A 1 99 ? -15.889 -5.334 12.664 1.00 97.81 99 THR A C 1
ATOM 783 O O . THR A 1 99 ? -15.189 -5.357 11.656 1.00 97.81 99 THR A O 1
ATOM 786 N N . ALA A 1 100 ? -16.600 -4.257 13.010 1.00 97.81 100 ALA A N 1
ATOM 787 C CA . ALA A 1 100 ? -16.638 -3.022 12.226 1.00 97.81 100 ALA A CA 1
ATOM 788 C C . ALA A 1 100 ? -15.239 -2.418 12.015 1.00 97.81 100 ALA A C 1
ATOM 790 O O . ALA A 1 100 ? -14.914 -1.951 10.921 1.00 97.81 100 ALA A O 1
ATOM 791 N N . PHE A 1 101 ? -14.385 -2.459 13.044 1.00 98.19 101 PHE A N 1
ATOM 792 C CA . PHE A 1 101 ? -12.991 -2.025 12.948 1.00 98.19 101 PHE A CA 1
ATOM 793 C C . PHE A 1 101 ? -12.172 -2.896 11.985 1.00 98.19 101 PHE A C 1
ATOM 795 O O . PHE A 1 101 ? -11.414 -2.359 11.169 1.00 98.19 101 PHE A O 1
ATOM 802 N N . LEU A 1 102 ? -12.325 -4.223 12.051 1.00 98.12 102 LEU A N 1
ATOM 803 C CA . LEU A 1 102 ? -11.646 -5.136 11.131 1.00 98.12 102 LEU A CA 1
ATOM 804 C C . LEU A 1 102 ? -12.124 -4.940 9.693 1.00 98.12 102 LEU A C 1
ATOM 806 O O . LEU A 1 102 ? -11.289 -4.792 8.808 1.00 98.12 102 LEU A O 1
ATOM 810 N N . VAL A 1 103 ? -13.437 -4.849 9.467 1.00 98.12 103 VAL A N 1
ATOM 811 C CA . VAL A 1 103 ? -14.018 -4.590 8.142 1.00 98.12 103 VAL A CA 1
ATOM 812 C C . VAL A 1 103 ? -13.480 -3.285 7.564 1.00 98.12 103 VAL A C 1
ATOM 814 O O . VAL A 1 103 ? -12.975 -3.281 6.441 1.00 98.12 103 VAL A O 1
ATOM 817 N N . TYR A 1 104 ? -13.517 -2.191 8.333 1.00 98.00 104 TYR A N 1
ATOM 818 C CA . TYR A 1 104 ? -12.953 -0.917 7.889 1.00 98.00 104 TYR A CA 1
ATOM 819 C C . TYR A 1 104 ? -11.478 -1.059 7.504 1.00 98.00 104 TYR A C 1
ATOM 821 O O . TYR A 1 104 ? -11.076 -0.619 6.430 1.00 98.00 104 TYR A O 1
ATOM 829 N N . SER A 1 105 ? -10.682 -1.707 8.355 1.00 98.06 105 SER A N 1
ATOM 830 C CA . SER A 1 105 ? -9.246 -1.883 8.127 1.00 98.06 105 SER A CA 1
ATOM 831 C C . SER A 1 105 ? -8.962 -2.720 6.878 1.00 98.06 105 SER A C 1
ATOM 833 O O . SER A 1 105 ? -8.130 -2.335 6.059 1.00 98.06 105 SER A O 1
ATOM 835 N N . SER A 1 106 ? -9.676 -3.832 6.691 1.00 97.19 106 SER A N 1
ATOM 836 C CA . SER A 1 106 ? -9.545 -4.705 5.522 1.00 97.19 106 SER A CA 1
ATOM 837 C C . SER A 1 106 ? -9.877 -3.970 4.226 1.00 97.19 106 SER A C 1
ATOM 839 O O . SER A 1 106 ? -9.094 -4.026 3.278 1.00 97.19 106 SER A O 1
ATOM 841 N N . VAL A 1 107 ? -10.994 -3.235 4.194 1.00 96.12 107 VAL A N 1
ATOM 842 C CA . VAL A 1 107 ? -11.41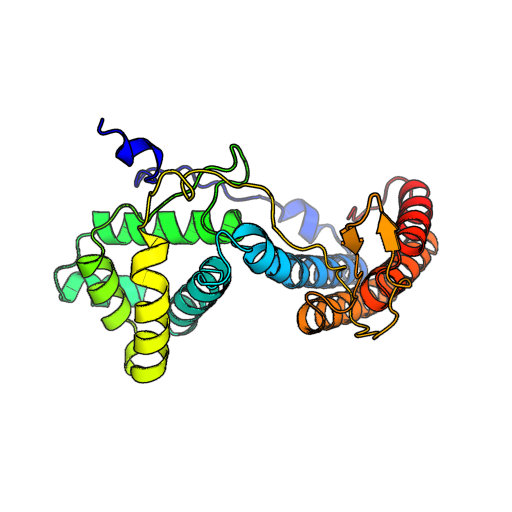7 -2.477 3.006 1.00 96.12 107 VAL A CA 1
ATOM 843 C C . VAL A 1 107 ? -10.497 -1.276 2.753 1.00 96.12 107 VAL A C 1
ATOM 845 O O . VAL A 1 107 ? -10.194 -0.958 1.604 1.00 96.12 107 VAL A O 1
ATOM 848 N N . PHE A 1 108 ? -9.983 -0.637 3.805 1.00 96.31 108 PHE A N 1
ATOM 849 C CA . PHE A 1 108 ? -8.969 0.413 3.700 1.00 96.31 108 PHE A CA 1
ATOM 850 C C . PHE A 1 108 ? -7.681 -0.094 3.041 1.00 96.31 108 PHE A C 1
ATOM 852 O O . PHE A 1 108 ? -7.196 0.515 2.084 1.00 96.31 108 PHE A O 1
ATOM 859 N N . PHE A 1 109 ? -7.150 -1.233 3.498 1.00 96.31 109 PHE A N 1
ATOM 860 C CA . PHE A 1 109 ? -5.954 -1.824 2.899 1.00 96.31 109 PHE A CA 1
ATOM 861 C C . PHE A 1 109 ? -6.203 -2.305 1.464 1.00 96.31 109 PHE A C 1
ATOM 863 O O . PHE A 1 109 ? -5.342 -2.102 0.608 1.00 96.31 109 PHE A O 1
ATOM 870 N N . SER A 1 110 ? -7.376 -2.878 1.166 1.00 94.81 110 SER A N 1
ATOM 871 C CA . SER A 1 110 ? -7.697 -3.349 -0.189 1.00 94.81 110 SER A CA 1
ATOM 872 C C . SER A 1 110 ? -7.827 -2.211 -1.203 1.00 94.81 110 SER A C 1
ATOM 874 O O . SER A 1 110 ? -7.498 -2.396 -2.370 1.00 94.81 110 SER A O 1
ATOM 876 N N . ASN A 1 111 ? -8.292 -1.035 -0.773 1.00 92.25 111 ASN A N 1
ATOM 877 C CA . ASN A 1 111 ? -8.435 0.142 -1.636 1.00 92.25 111 ASN A CA 1
ATOM 878 C C . ASN A 1 111 ? -7.204 1.059 -1.622 1.00 92.25 111 ASN A C 1
ATOM 880 O O . ASN A 1 111 ? -7.158 2.034 -2.367 1.00 92.25 111 ASN A O 1
ATOM 884 N N . SER A 1 112 ? -6.198 0.758 -0.794 1.00 93.19 112 SER A N 1
ATOM 885 C CA . SER A 1 112 ? -5.048 1.637 -0.558 1.00 93.19 112 SER A CA 1
ATOM 886 C C . SER A 1 112 ? -5.447 3.071 -0.174 1.00 93.19 112 SER A C 1
ATOM 888 O O . SER A 1 112 ? -4.828 4.044 -0.606 1.00 93.19 112 SER A O 1
ATOM 890 N N . GLY A 1 113 ? -6.505 3.203 0.631 1.00 92.69 113 GLY A N 1
ATOM 891 C CA . GLY A 1 113 ? -7.081 4.483 1.033 1.00 92.69 113 GLY A CA 1
ATOM 892 C C . GLY A 1 113 ? -8.517 4.356 1.545 1.00 92.69 113 GLY A C 1
ATOM 893 O O . GLY A 1 113 ? -9.121 3.287 1.502 1.00 92.69 113 GLY A O 1
ATOM 894 N N . ASN A 1 114 ? -9.073 5.461 2.043 1.00 93.38 114 ASN A N 1
ATOM 895 C CA . ASN A 1 114 ? -10.424 5.537 2.621 1.00 93.38 114 ASN A CA 1
ATOM 896 C C . ASN A 1 114 ? -11.527 5.906 1.604 1.00 93.38 114 ASN A C 1
ATOM 898 O O . ASN A 1 114 ? -12.576 6.426 1.984 1.00 93.38 114 ASN A O 1
ATOM 902 N N . TYR A 1 115 ? -11.299 5.627 0.319 1.00 91.75 115 TYR A N 1
ATOM 903 C CA . TYR A 1 115 ? -12.275 5.774 -0.765 1.00 91.75 115 TYR A CA 1
ATOM 904 C C . TYR A 1 115 ? -12.366 4.465 -1.545 1.00 91.75 115 TYR A C 1
ATOM 906 O O . TYR A 1 115 ? -11.359 3.792 -1.757 1.00 91.75 115 TYR A O 1
ATOM 914 N N . LYS A 1 116 ? -13.578 4.077 -1.946 1.00 89.19 116 LYS A N 1
ATOM 915 C CA . LYS A 1 116 ? -13.815 2.864 -2.735 1.00 89.19 116 LYS A CA 1
ATOM 916 C C . LYS A 1 116 ? -13.248 3.071 -4.139 1.00 89.19 116 LYS A C 1
ATOM 918 O O . LYS A 1 116 ? -13.666 3.999 -4.821 1.00 89.19 116 LYS A O 1
ATOM 923 N N . GLY A 1 117 ? -12.376 2.177 -4.601 1.00 83.38 117 GLY A N 1
ATOM 924 C CA . GLY A 1 117 ? -11.848 2.205 -5.970 1.00 83.38 117 GLY A CA 1
ATOM 925 C C . GLY A 1 117 ? -12.918 1.962 -7.039 1.00 83.38 117 GLY A C 1
ATOM 926 O O . GLY A 1 117 ? -12.737 2.331 -8.193 1.00 83.38 117 GLY A O 1
ATOM 927 N N . PHE A 1 118 ? -14.055 1.366 -6.663 1.00 85.19 118 PHE A N 1
ATOM 928 C CA . PHE A 1 118 ? -15.261 1.350 -7.485 1.00 85.19 118 PHE A CA 1
ATOM 929 C C . PHE A 1 118 ? -16.275 2.355 -6.933 1.00 85.19 118 PHE A C 1
ATOM 931 O O . PHE A 1 118 ? -16.869 2.135 -5.875 1.00 85.19 118 PHE A O 1
ATOM 938 N N . GLY A 1 119 ? -16.478 3.446 -7.670 1.00 83.50 119 GLY A N 1
ATOM 939 C CA . GLY A 1 119 ? -17.449 4.491 -7.346 1.00 83.50 119 GLY A CA 1
ATOM 940 C C . GLY A 1 119 ? -16.877 5.700 -6.608 1.00 83.50 119 GLY A C 1
ATOM 941 O O . GLY A 1 119 ? -17.664 6.562 -6.237 1.00 83.50 119 GLY A O 1
ATOM 942 N N . ASP A 1 120 ? -15.561 5.759 -6.373 1.00 86.62 120 ASP A N 1
ATOM 943 C CA . ASP A 1 120 ? -14.814 6.924 -5.863 1.00 86.62 120 ASP A CA 1
ATOM 944 C C . ASP A 1 120 ? -15.404 7.573 -4.602 1.00 86.62 120 ASP A C 1
ATOM 946 O O . ASP A 1 120 ? -15.202 8.752 -4.310 1.00 86.62 120 ASP A O 1
ATOM 950 N N . THR A 1 121 ? -16.127 6.767 -3.826 1.00 88.69 121 THR A N 1
ATOM 951 C CA . THR A 1 121 ? -16.935 7.210 -2.695 1.00 88.69 121 THR A CA 1
ATOM 952 C C . THR A 1 121 ? -16.197 6.931 -1.396 1.00 88.69 121 THR A C 1
ATOM 954 O O . THR A 1 121 ? -15.701 5.817 -1.188 1.00 88.69 121 THR A O 1
ATOM 957 N N . LYS A 1 122 ? -16.154 7.918 -0.501 1.00 90.75 122 LYS A N 1
ATOM 958 C CA . LYS A 1 122 ? -15.544 7.763 0.824 1.00 90.75 122 LYS A CA 1
ATOM 959 C C . LYS A 1 122 ? -16.231 6.662 1.629 1.00 90.75 122 LYS A C 1
ATOM 961 O O . LYS A 1 122 ? -17.417 6.392 1.451 1.00 90.75 122 LYS A O 1
ATOM 966 N N . PHE A 1 123 ? -15.504 6.037 2.542 1.00 94.25 123 PHE A N 1
ATOM 967 C CA . PHE A 1 123 ? -16.112 5.205 3.570 1.00 94.25 123 PHE A CA 1
ATOM 968 C C . PHE A 1 123 ? -15.482 5.464 4.933 1.00 94.25 123 PHE A C 1
ATOM 970 O O . PHE A 1 123 ? -14.301 5.793 5.037 1.00 94.25 123 PHE A O 1
ATOM 977 N N . VAL A 1 124 ? -16.290 5.320 5.978 1.00 95.31 124 VAL A N 1
ATOM 978 C CA . VAL A 1 124 ? -15.913 5.600 7.365 1.00 95.31 124 VAL A CA 1
ATOM 979 C C . VAL A 1 124 ? -16.064 4.341 8.219 1.00 95.31 124 VAL A C 1
ATOM 981 O O . VAL A 1 124 ? -16.843 3.446 7.868 1.00 95.31 124 VAL A O 1
ATOM 984 N N . PRO A 1 125 ? -15.330 4.229 9.339 1.00 96.81 125 PRO A N 1
ATOM 985 C CA . PRO A 1 125 ? -15.504 3.102 10.241 1.00 96.81 125 PRO A CA 1
ATOM 986 C C . PRO A 1 125 ? -16.936 3.058 10.790 1.00 96.81 125 PRO A C 1
ATOM 988 O O . PRO A 1 125 ? -17.447 4.062 11.285 1.00 96.81 125 PRO A O 1
ATOM 991 N N . ASN A 1 126 ? -17.574 1.885 10.752 1.00 96.38 126 ASN A N 1
ATOM 992 C CA . ASN A 1 126 ? -18.936 1.688 11.262 1.00 96.38 126 ASN A CA 1
ATOM 993 C C . ASN A 1 126 ? -18.963 1.486 12.792 1.00 96.38 126 ASN A C 1
ATOM 995 O O . ASN A 1 126 ? -19.528 0.526 13.307 1.00 96.38 126 ASN A O 1
ATOM 999 N N . LEU A 1 127 ? -18.271 2.362 13.519 1.00 95.94 127 LEU A N 1
ATOM 1000 C CA . LEU A 1 127 ? -18.229 2.393 14.977 1.00 95.94 127 LEU A CA 1
ATOM 1001 C C . LEU A 1 127 ? -18.005 3.832 15.465 1.00 95.94 127 LEU A C 1
ATOM 1003 O O . LEU A 1 127 ? -17.331 4.601 14.772 1.00 95.94 127 LEU A O 1
ATOM 1007 N N . PRO A 1 128 ? -18.504 4.203 16.657 1.00 95.62 128 PRO A N 1
ATOM 1008 C CA . PRO A 1 128 ? -18.305 5.541 17.205 1.00 95.62 128 PRO A CA 1
ATOM 1009 C C . PRO A 1 128 ? -16.822 5.921 17.351 1.00 95.62 128 PRO A C 1
ATOM 1011 O O . PRO A 1 128 ? -15.979 5.085 17.683 1.00 95.62 128 PRO A O 1
ATOM 1014 N N . VAL A 1 129 ? -16.499 7.197 17.126 1.00 96.12 129 VAL A N 1
ATOM 1015 C CA . VAL A 1 129 ? -15.114 7.710 17.159 1.00 96.12 129 VAL A CA 1
ATOM 1016 C C . VAL A 1 129 ? -14.441 7.523 18.525 1.00 96.12 129 VAL A C 1
ATOM 1018 O O . VAL A 1 129 ? -13.258 7.194 18.595 1.00 96.12 129 VAL A O 1
ATOM 1021 N N . ASP A 1 130 ? -15.196 7.681 19.611 1.00 95.44 130 ASP A N 1
ATOM 1022 C CA . ASP A 1 130 ? -14.752 7.469 20.990 1.00 95.44 130 ASP A CA 1
ATOM 1023 C C . ASP A 1 130 ? -14.456 5.989 21.265 1.00 95.44 130 ASP A C 1
ATOM 1025 O O . ASP A 1 130 ? -13.466 5.664 21.921 1.00 95.44 130 ASP A O 1
ATOM 1029 N N . GLN A 1 131 ? -15.257 5.084 20.697 1.00 96.12 131 GLN A N 1
ATOM 1030 C CA . GLN A 1 131 ? -15.007 3.647 20.763 1.00 96.12 131 GLN A CA 1
ATOM 1031 C C . GLN A 1 131 ? -13.723 3.286 20.004 1.00 96.12 131 GLN A C 1
ATOM 1033 O O . GLN A 1 131 ? -12.861 2.594 20.549 1.00 96.12 131 GLN A O 1
ATOM 1038 N N . LEU A 1 132 ? -13.529 3.803 18.787 1.00 97.25 132 LEU A N 1
ATOM 1039 C CA . LEU A 1 132 ? -12.282 3.572 18.058 1.00 97.25 132 LEU A CA 1
ATOM 1040 C C . LEU A 1 132 ? -11.065 4.090 18.844 1.00 97.25 132 LEU A C 1
ATOM 1042 O O . LEU A 1 132 ? -10.065 3.385 18.954 1.00 97.25 132 LEU A O 1
ATOM 1046 N N . GLU A 1 133 ? -11.155 5.267 19.463 1.00 96.75 133 GLU A N 1
ATOM 1047 C CA . GLU A 1 133 ? -10.075 5.797 20.301 1.00 96.75 133 GLU A CA 1
ATOM 1048 C C . GLU A 1 133 ? -9.751 4.885 21.498 1.00 96.75 133 GLU A C 1
ATOM 1050 O O . GLU A 1 133 ? -8.577 4.619 21.770 1.00 96.75 133 GLU A O 1
ATOM 1055 N N . VAL A 1 134 ? -10.768 4.362 22.192 1.00 96.00 134 VAL A N 1
ATOM 1056 C CA . VAL A 1 134 ? -10.586 3.401 23.297 1.00 96.00 134 VAL A CA 1
ATOM 1057 C C . VAL A 1 134 ? -9.894 2.124 22.816 1.00 96.00 134 VAL A C 1
ATOM 1059 O O . VAL A 1 134 ? -8.987 1.624 23.495 1.00 96.00 134 VAL A O 1
ATOM 1062 N N . LEU A 1 135 ? -10.282 1.605 21.649 1.00 97.56 135 LEU A N 1
ATOM 1063 C CA . LEU A 1 135 ? -9.652 0.431 21.046 1.00 97.56 135 LEU A CA 1
ATOM 1064 C C . LEU A 1 135 ? -8.176 0.698 20.730 1.00 97.56 135 LEU A C 1
ATOM 1066 O O . LEU A 1 135 ? -7.309 -0.072 21.147 1.00 97.56 135 LEU A O 1
ATOM 1070 N N . LEU A 1 136 ? -7.872 1.815 20.064 1.00 97.31 136 LEU A N 1
ATOM 1071 C CA . LEU A 1 136 ? -6.500 2.196 19.727 1.00 97.31 136 LEU A CA 1
ATOM 1072 C C . LEU A 1 136 ? -5.639 2.339 20.992 1.00 97.31 136 LEU A C 1
ATOM 1074 O O . LEU A 1 136 ? -4.555 1.758 21.052 1.00 97.31 136 LEU A O 1
ATOM 1078 N N . LYS A 1 137 ? -6.153 3.001 22.038 1.00 96.81 137 LYS A N 1
ATOM 1079 C CA . LYS A 1 137 ? -5.507 3.142 23.361 1.00 96.81 137 LYS A CA 1
ATOM 1080 C C . LYS A 1 137 ? -5.333 1.831 24.124 1.00 96.81 137 LYS A C 1
ATOM 1082 O O . LYS A 1 137 ? -4.637 1.788 25.136 1.00 96.81 137 LYS A O 1
ATOM 1087 N N . THR A 1 138 ? -5.990 0.765 23.686 1.00 96.88 138 THR A N 1
ATOM 1088 C CA . THR A 1 138 ? -5.852 -0.569 24.279 1.00 96.88 138 THR A CA 1
ATOM 1089 C C . THR A 1 138 ? -4.726 -1.373 23.645 1.00 96.88 138 THR A C 1
ATOM 1091 O O . THR A 1 138 ? -4.201 -2.270 24.300 1.00 96.88 138 THR A O 1
ATOM 1094 N N . SER A 1 139 ? -4.318 -1.018 22.426 1.00 97.56 139 SER A N 1
ATOM 1095 C CA . SER A 1 139 ? -3.249 -1.714 21.716 1.00 97.56 139 SER A CA 1
ATOM 1096 C C . SER A 1 139 ? -1.893 -1.603 22.417 1.00 97.56 139 SER A C 1
ATOM 1098 O O . SER A 1 139 ? -1.555 -0.584 23.032 1.00 97.56 139 SER A O 1
ATOM 1100 N N . LYS A 1 140 ? -1.058 -2.632 22.258 1.00 97.75 140 LYS A N 1
ATOM 1101 C CA . LYS A 1 140 ? 0.351 -2.602 22.674 1.00 97.75 140 LYS A CA 1
ATOM 1102 C C . LYS A 1 140 ? 1.117 -1.477 21.993 1.00 97.75 140 LYS A C 1
ATOM 1104 O O . LYS A 1 140 ? 1.935 -0.842 22.649 1.00 97.75 140 LYS A O 1
ATOM 1109 N N . ALA A 1 141 ? 0.794 -1.176 20.734 1.00 97.19 141 ALA A N 1
ATOM 1110 C CA . ALA A 1 141 ? 1.389 -0.058 20.009 1.00 97.19 141 ALA A CA 1
ATOM 1111 C C . ALA A 1 141 ? 1.225 1.263 20.779 1.00 97.19 141 ALA A C 1
ATOM 1113 O O . ALA A 1 141 ? 2.195 2.001 20.947 1.00 97.19 141 ALA A O 1
ATOM 1114 N N . TRP A 1 142 ? 0.024 1.534 21.305 1.00 97.56 142 TRP A N 1
ATOM 1115 C CA . TRP A 1 142 ? -0.246 2.750 22.078 1.00 97.56 142 TRP A CA 1
ATOM 1116 C C . TRP A 1 142 ? 0.494 2.778 23.408 1.00 97.56 142 TRP A C 1
ATOM 1118 O O . TRP A 1 142 ? 0.984 3.827 23.812 1.00 97.56 142 TRP A O 1
ATOM 1128 N N . ASN A 1 143 ? 0.633 1.632 24.071 1.00 96.00 143 ASN A N 1
ATOM 1129 C CA . ASN A 1 143 ? 1.423 1.545 25.298 1.00 96.00 143 ASN A CA 1
ATOM 1130 C C . ASN A 1 143 ? 2.919 1.792 25.039 1.00 96.00 143 ASN A C 1
ATOM 1132 O O . ASN A 1 143 ? 3.596 2.373 25.884 1.00 96.00 143 ASN A O 1
ATOM 1136 N N . SER A 1 144 ? 3.433 1.362 23.883 1.00 96.88 144 SER A N 1
ATOM 1137 C CA . SER A 1 144 ? 4.837 1.534 23.499 1.00 96.88 144 SER A CA 1
ATOM 1138 C C . SER A 1 144 ? 5.167 2.947 23.010 1.00 96.88 144 SER A C 1
ATOM 1140 O O . SER A 1 144 ? 6.232 3.464 23.339 1.00 96.88 144 SER A O 1
ATOM 1142 N N . GLU A 1 145 ? 4.279 3.582 22.241 1.00 96.69 145 GLU A N 1
ATOM 1143 C CA . GLU A 1 145 ? 4.506 4.903 21.632 1.00 96.69 145 GLU A CA 1
ATOM 1144 C C . GLU A 1 145 ? 3.301 5.858 21.826 1.00 96.69 145 GLU A C 1
ATOM 1146 O O . GLU A 1 145 ? 2.721 6.337 20.842 1.00 96.69 145 GLU A O 1
ATOM 1151 N N . PRO A 1 146 ? 2.897 6.170 23.074 1.00 97.19 146 PRO A N 1
ATOM 1152 C CA . PRO A 1 146 ? 1.642 6.876 23.348 1.00 97.19 146 PRO A CA 1
ATOM 1153 C C . PRO A 1 146 ? 1.595 8.283 22.749 1.00 97.19 146 PRO A C 1
ATOM 1155 O O . PRO A 1 146 ? 0.579 8.672 22.181 1.00 97.19 146 PRO A O 1
ATOM 1158 N N . GLU A 1 147 ? 2.687 9.045 22.831 1.00 97.44 147 GLU A N 1
ATOM 1159 C CA . GLU A 1 147 ? 2.750 10.414 22.300 1.00 97.44 147 GLU A CA 1
ATOM 1160 C C . GLU A 1 147 ? 2.656 10.439 20.768 1.00 97.44 147 GLU A C 1
ATOM 1162 O O . GLU A 1 147 ? 1.932 11.257 20.194 1.00 97.44 147 GLU A O 1
ATOM 1167 N N . ALA A 1 148 ? 3.342 9.510 20.096 1.00 95.62 148 ALA A N 1
ATOM 1168 C CA . ALA A 1 148 ? 3.338 9.422 18.640 1.00 95.62 148 ALA A CA 1
ATOM 1169 C C . ALA A 1 148 ? 1.960 9.005 18.106 1.00 95.62 148 ALA A C 1
ATOM 1171 O O . ALA A 1 148 ? 1.461 9.604 17.151 1.00 95.62 148 ALA A O 1
ATOM 1172 N N . LEU A 1 149 ? 1.321 8.011 18.731 1.00 97.12 149 LEU A N 1
ATOM 1173 C CA . LEU A 1 149 ? -0.013 7.555 18.333 1.00 97.12 149 LEU A CA 1
ATOM 1174 C C . LEU A 1 149 ? -1.109 8.557 18.691 1.00 97.12 149 LEU A C 1
ATOM 1176 O O . LEU A 1 149 ? -2.017 8.748 17.886 1.00 97.12 149 LEU A O 1
ATOM 1180 N N . GLN A 1 150 ? -0.989 9.264 19.817 1.00 97.62 150 GLN A N 1
ATOM 1181 C CA . GLN A 1 150 ? -1.877 10.381 20.141 1.00 97.62 150 GLN A CA 1
ATOM 1182 C C . GLN A 1 150 ? -1.765 11.488 19.081 1.00 97.62 150 GLN A C 1
ATOM 1184 O O . GLN A 1 150 ? -2.780 11.919 18.541 1.00 97.62 150 GLN A O 1
ATOM 1189 N N . SER A 1 151 ? -0.542 11.879 18.700 1.00 95.56 151 SER A N 1
ATOM 1190 C CA . SER A 1 151 ? -0.315 12.874 17.642 1.00 95.56 151 SER A CA 1
ATOM 1191 C C . SER A 1 151 ? -0.883 12.439 16.284 1.00 95.56 151 SER A C 1
ATOM 1193 O O . SER A 1 151 ? -1.489 13.248 15.578 1.00 95.56 151 SER A O 1
ATOM 1195 N N . LEU A 1 152 ? -0.726 11.162 15.911 1.00 94.62 152 LEU A N 1
ATOM 1196 C CA . LEU A 1 152 ? -1.335 10.604 14.699 1.00 94.62 152 LEU A CA 1
ATOM 1197 C C . LEU A 1 152 ? -2.865 10.634 14.774 1.00 94.62 152 LEU A C 1
ATOM 1199 O O . LEU A 1 152 ? -3.510 11.097 13.833 1.00 94.62 152 LEU A O 1
ATOM 1203 N N . TRP A 1 153 ? -3.440 10.182 15.887 1.00 97.00 153 TRP A N 1
ATOM 1204 C CA . TRP A 1 153 ? -4.885 10.144 16.087 1.00 97.00 153 TRP A CA 1
ATOM 1205 C C . TRP A 1 153 ? -5.510 11.537 16.036 1.00 97.00 153 TRP A C 1
ATOM 1207 O O . TRP A 1 153 ? -6.506 11.730 15.343 1.00 97.00 153 TRP A O 1
ATOM 1217 N N . ASP A 1 154 ? -4.898 12.536 16.670 1.00 95.25 154 ASP A N 1
ATOM 1218 C CA . ASP A 1 154 ? -5.409 13.910 16.661 1.00 95.25 154 ASP A CA 1
ATOM 1219 C C . ASP A 1 154 ? -5.459 14.523 15.258 1.00 95.25 154 ASP A C 1
ATOM 1221 O O . ASP A 1 154 ? -6.345 15.327 14.966 1.00 95.25 154 ASP A O 1
ATOM 1225 N N . ARG A 1 155 ? -4.558 14.100 14.365 1.00 91.75 155 ARG A N 1
ATOM 1226 C CA . ARG A 1 155 ? -4.543 14.521 12.956 1.00 91.75 155 ARG A CA 1
ATOM 1227 C C . ARG A 1 155 ? -5.538 13.755 12.083 1.00 91.75 155 ARG A C 1
ATOM 1229 O O . ARG A 1 155 ? -5.916 14.264 11.033 1.00 91.75 155 ARG A O 1
ATOM 1236 N N . VAL A 1 156 ? -5.933 12.547 12.486 1.00 92.44 156 VAL A N 1
ATOM 1237 C CA . VAL A 1 156 ? -6.727 11.621 11.662 1.00 92.44 156 VAL A CA 1
ATOM 1238 C C . VAL A 1 156 ? -8.190 11.554 12.082 1.00 92.44 156 VAL A C 1
ATOM 1240 O O . VAL A 1 156 ? -9.043 11.453 11.212 1.00 92.44 156 VAL A O 1
ATOM 1243 N N . LYS A 1 157 ? -8.513 11.640 13.376 1.00 94.00 157 LYS A N 1
ATOM 1244 C CA . LYS A 1 157 ? -9.858 11.349 13.905 1.00 94.00 157 LYS A CA 1
ATOM 1245 C C . LYS A 1 157 ? -10.979 12.172 13.270 1.00 94.00 157 LYS A C 1
ATOM 1247 O O . LYS A 1 157 ? -12.051 11.642 13.016 1.00 94.00 157 LYS A O 1
ATOM 1252 N N . GLY A 1 158 ? -10.719 13.450 12.985 1.00 92.25 158 GLY A N 1
ATOM 1253 C CA . GLY A 1 158 ? -11.663 14.323 12.285 1.00 92.25 158 GLY A CA 1
ATOM 1254 C C . GLY A 1 158 ? -11.827 13.906 10.821 1.00 92.25 158 GLY A C 1
ATOM 1255 O O . GLY A 1 158 ? -12.904 13.445 10.450 1.00 92.25 158 GLY A O 1
ATOM 1256 N N . PRO A 1 159 ? -10.764 13.999 9.997 1.00 89.81 159 PRO A N 1
ATOM 1257 C CA . PRO A 1 159 ? -10.818 13.609 8.587 1.00 89.81 159 PRO A CA 1
ATOM 1258 C C . PRO A 1 159 ? -11.315 12.179 8.338 1.00 89.81 159 PRO A C 1
ATOM 1260 O O . PRO A 1 159 ? -12.034 11.952 7.371 1.00 89.81 159 PRO A O 1
ATOM 1263 N N . LEU A 1 160 ? -10.997 11.227 9.219 1.00 92.50 160 LEU A N 1
ATOM 1264 C CA . LEU A 1 160 ? -11.418 9.826 9.129 1.00 92.50 160 LEU A CA 1
ATOM 1265 C C . LEU A 1 160 ? -12.943 9.662 9.101 1.00 92.50 160 LEU A C 1
ATOM 1267 O O . LEU A 1 160 ? -13.443 8.839 8.343 1.00 92.50 160 LEU A O 1
ATOM 1271 N N . TYR A 1 161 ? -13.665 10.447 9.903 1.00 93.19 161 TYR A N 1
ATOM 1272 C CA . TYR A 1 161 ? -15.126 10.376 10.032 1.00 93.19 161 TYR A CA 1
ATOM 1273 C C . TYR A 1 161 ? -15.864 11.501 9.297 1.00 93.19 161 TYR A C 1
ATOM 1275 O O . TYR A 1 161 ? -17.091 11.498 9.245 1.00 93.19 161 TYR A O 1
ATOM 1283 N N . SER A 1 162 ? -15.142 12.476 8.741 1.00 89.94 162 SER A N 1
ATOM 1284 C CA . SER A 1 162 ? -15.758 13.623 8.077 1.00 89.94 162 SER A CA 1
ATOM 1285 C C . SER A 1 162 ? -16.425 13.218 6.759 1.00 89.94 162 SER A C 1
ATOM 1287 O O . SER A 1 162 ? -15.790 12.618 5.887 1.00 89.94 162 SER A O 1
ATOM 1289 N N . LEU A 1 163 ? -17.700 13.579 6.620 1.00 88.94 163 LEU A N 1
ATOM 1290 C CA . LEU A 1 163 ? -18.542 13.361 5.441 1.00 88.94 163 LEU A CA 1
ATOM 1291 C C . LEU A 1 163 ? -19.090 14.693 4.912 1.00 88.94 163 LEU A C 1
ATOM 1293 O O . LEU A 1 163 ? -20.272 14.811 4.590 1.00 88.94 163 LEU A O 1
ATOM 1297 N N . SER A 1 164 ? -18.253 15.732 4.842 1.00 85.25 164 SER A N 1
ATOM 1298 C CA . SER A 1 164 ? -18.676 16.968 4.178 1.00 85.25 164 SER A CA 1
ATOM 1299 C C . SER A 1 164 ? -18.907 16.721 2.683 1.00 85.25 164 SER A C 1
ATOM 1301 O O . SER A 1 164 ? -18.323 15.813 2.092 1.00 85.25 164 SER A O 1
ATOM 1303 N N . GLU A 1 165 ? -19.717 17.559 2.032 1.00 81.88 165 GLU A N 1
ATOM 1304 C CA . GLU A 1 165 ? -20.038 17.411 0.600 1.00 81.88 165 GLU A CA 1
ATOM 1305 C C . GLU A 1 165 ? -18.804 17.321 -0.313 1.00 81.88 165 GLU A C 1
ATOM 1307 O O . GLU A 1 165 ? -18.848 16.670 -1.352 1.00 81.88 165 GLU A O 1
ATOM 1312 N N . ARG A 1 166 ? -17.678 17.927 0.082 1.00 76.81 166 ARG A N 1
ATOM 1313 C CA . ARG A 1 166 ? -16.422 17.883 -0.685 1.00 76.81 166 ARG A CA 1
ATOM 1314 C C . ARG A 1 166 ? -15.598 16.616 -0.468 1.00 76.81 166 ARG A C 1
ATOM 1316 O O . ARG A 1 166 ? -14.667 16.383 -1.225 1.00 76.81 166 ARG A O 1
ATOM 1323 N N . GLU A 1 167 ? -15.903 15.844 0.567 1.00 80.62 167 GLU A N 1
ATOM 1324 C CA . GLU A 1 167 ? -15.151 14.648 0.966 1.00 80.62 167 GLU A CA 1
ATOM 1325 C C . GLU A 1 167 ? -15.892 13.360 0.617 1.00 80.62 167 GLU A C 1
ATOM 1327 O O . GLU A 1 167 ? -15.312 12.286 0.675 1.00 80.62 167 GLU A O 1
ATOM 1332 N N . LYS A 1 168 ? -17.177 13.430 0.262 1.00 84.25 168 LYS A N 1
ATOM 1333 C CA . LYS A 1 168 ? -17.969 12.244 -0.094 1.00 84.25 168 LYS A CA 1
ATOM 1334 C C . LYS A 1 168 ? -17.473 11.563 -1.376 1.00 84.25 168 LYS A C 1
ATOM 1336 O O . LYS A 1 168 ? -17.709 10.367 -1.537 1.00 84.25 168 LYS A O 1
ATOM 1341 N N . GLN A 1 169 ? -16.808 12.308 -2.263 1.00 81.50 169 GLN A N 1
ATOM 1342 C CA . GLN A 1 169 ? -16.354 11.864 -3.583 1.00 81.50 169 GLN A CA 1
ATOM 1343 C C . GLN A 1 169 ? -14.953 12.398 -3.895 1.00 81.50 169 GLN A C 1
ATOM 1345 O O . GLN A 1 169 ? -14.617 13.517 -3.498 1.00 81.50 169 GLN A O 1
ATOM 1350 N N . LEU A 1 170 ? -14.161 11.631 -4.647 1.00 78.38 170 LEU A N 1
ATOM 1351 C CA . LEU A 1 170 ? -12.893 12.126 -5.191 1.00 78.38 170 LEU A CA 1
ATOM 1352 C C . LEU A 1 170 ? -13.129 13.254 -6.208 1.00 78.38 170 LEU A C 1
ATOM 1354 O O . LEU A 1 170 ? -14.118 13.273 -6.941 1.00 78.38 170 LEU A O 1
ATOM 1358 N N . SER A 1 171 ? -12.198 14.208 -6.256 1.00 68.31 171 SER A N 1
ATOM 1359 C CA . SER A 1 171 ? -12.263 15.375 -7.141 1.00 68.31 171 SER A CA 1
ATOM 1360 C C . SER A 1 171 ? -10.874 15.762 -7.658 1.00 68.31 171 SER A C 1
ATOM 1362 O O . SER A 1 171 ? -9.862 15.157 -7.302 1.00 68.31 171 SER A O 1
ATOM 1364 N N . TYR A 1 172 ? -10.827 16.755 -8.543 1.00 62.72 172 TYR A N 1
ATOM 1365 C CA . TYR A 1 172 ? -9.605 17.171 -9.223 1.00 62.72 172 TYR A CA 1
ATOM 1366 C C . TYR A 1 172 ? -8.596 17.828 -8.268 1.00 62.72 172 TYR A C 1
ATOM 1368 O O . TYR A 1 172 ? -8.987 18.678 -7.467 1.00 62.72 172 TYR A O 1
ATOM 1376 N N . PRO A 1 173 ? -7.295 17.498 -8.385 1.00 62.81 173 PRO A N 1
ATOM 1377 C CA . PRO A 1 173 ? -6.249 18.148 -7.608 1.00 62.81 173 PRO A CA 1
ATOM 1378 C C . PRO A 1 173 ? -5.866 19.515 -8.197 1.00 62.81 173 PRO A C 1
ATOM 1380 O O . PRO A 1 173 ? -5.876 19.713 -9.412 1.00 62.81 173 PRO A O 1
ATOM 1383 N N . ASP A 1 174 ? -5.392 20.421 -7.341 1.00 55.25 174 ASP A N 1
ATOM 1384 C CA . ASP A 1 174 ? -4.919 21.758 -7.741 1.00 55.25 174 ASP A CA 1
ATOM 1385 C C . ASP A 1 174 ? -3.479 21.778 -8.309 1.00 55.25 174 ASP A C 1
ATOM 1387 O O . ASP A 1 174 ? -2.990 22.822 -8.748 1.00 55.25 174 ASP A O 1
ATOM 1391 N N . LYS A 1 175 ? -2.740 20.656 -8.259 1.00 59.69 175 LYS A N 1
ATOM 1392 C CA . LYS A 1 175 ? -1.309 20.576 -8.624 1.00 59.69 175 LYS A CA 1
ATOM 1393 C C . LYS A 1 175 ? -0.975 19.309 -9.408 1.00 59.69 175 LYS A C 1
ATOM 1395 O O . LYS A 1 175 ? -1.500 18.239 -9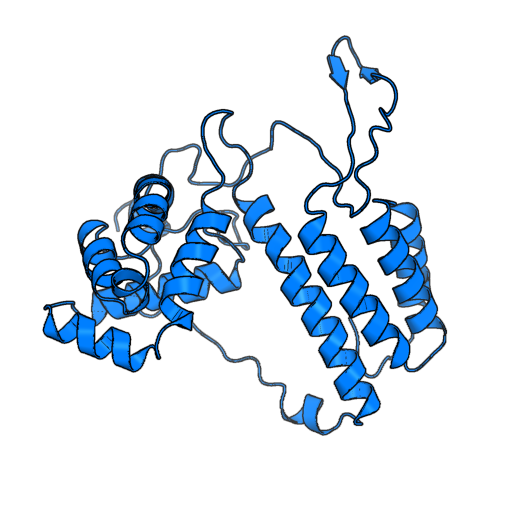.122 1.00 59.69 175 LYS A O 1
ATOM 1400 N N . ILE A 1 176 ? -0.018 19.423 -10.335 1.00 61.91 176 ILE A N 1
ATOM 1401 C CA . ILE A 1 176 ? 0.500 18.313 -11.150 1.00 61.91 176 ILE A CA 1
ATOM 1402 C C . ILE A 1 176 ? 1.985 18.097 -10.822 1.00 61.91 176 ILE A C 1
ATOM 1404 O O . ILE A 1 176 ? 2.790 19.022 -10.935 1.00 61.91 176 ILE A O 1
ATOM 1408 N N . ARG A 1 177 ? 2.360 16.874 -10.431 1.00 61.09 177 ARG A N 1
ATOM 1409 C CA . ARG A 1 177 ? 3.753 16.448 -10.204 1.00 61.09 177 ARG A CA 1
ATOM 1410 C C . ARG A 1 177 ? 3.984 15.077 -10.831 1.00 61.09 177 ARG A C 1
ATOM 1412 O O . ARG A 1 177 ? 3.075 14.253 -10.863 1.00 61.09 177 ARG A O 1
ATOM 1419 N N . LEU A 1 178 ? 5.193 14.835 -11.335 1.00 63.97 178 LEU A N 1
ATOM 1420 C CA . LEU A 1 178 ? 5.554 13.545 -11.926 1.00 63.97 178 LEU A CA 1
ATOM 1421 C C . LEU A 1 178 ? 6.206 12.625 -10.886 1.00 63.97 178 LEU A C 1
ATOM 1423 O O . LEU A 1 178 ? 7.172 13.016 -10.221 1.00 63.97 178 LEU A O 1
ATOM 1427 N N . ALA A 1 179 ? 5.707 11.388 -10.801 1.00 71.25 179 ALA A N 1
ATOM 1428 C CA . ALA A 1 179 ? 6.292 10.325 -9.989 1.00 71.25 179 ALA A CA 1
ATOM 1429 C C . ALA A 1 179 ? 7.672 9.925 -10.533 1.00 71.25 179 ALA A C 1
ATOM 1431 O O . ALA A 1 179 ? 7.784 9.480 -11.677 1.00 71.25 179 ALA A O 1
ATOM 1432 N N . ALA A 1 180 ? 8.724 10.112 -9.734 1.00 59.22 180 ALA A N 1
ATOM 1433 C CA . ALA A 1 180 ? 10.103 9.799 -10.115 1.00 59.22 180 ALA A CA 1
ATOM 1434 C C . ALA A 1 180 ? 11.018 9.718 -8.883 1.00 59.22 180 ALA A C 1
ATOM 1436 O O . ALA A 1 180 ? 10.744 10.353 -7.865 1.00 59.22 180 ALA A O 1
ATOM 1437 N N . ILE A 1 181 ? 12.143 9.004 -8.987 1.00 73.25 181 ILE A N 1
ATOM 1438 C CA . ILE A 1 181 ? 13.224 9.083 -7.987 1.00 73.25 181 ILE A CA 1
ATOM 1439 C C . ILE A 1 181 ? 13.935 10.433 -8.085 1.00 73.25 181 ILE A C 1
ATOM 1441 O O . ILE A 1 181 ? 14.172 11.087 -7.069 1.00 73.25 181 ILE A O 1
ATOM 1445 N N . GLU A 1 182 ? 14.299 10.834 -9.301 1.00 81.00 182 GLU A N 1
ATOM 1446 C CA . GLU A 1 182 ? 15.079 12.040 -9.544 1.00 81.00 182 GLU A CA 1
ATOM 1447 C C . GLU A 1 182 ? 14.285 13.295 -9.178 1.00 81.00 182 GLU A C 1
ATOM 1449 O O . GLU A 1 182 ? 13.251 13.619 -9.766 1.00 81.00 182 GLU A O 1
ATOM 1454 N N . THR A 1 183 ? 14.816 14.040 -8.215 1.00 70.62 183 THR A N 1
ATOM 1455 C CA . THR A 1 183 ? 14.373 15.38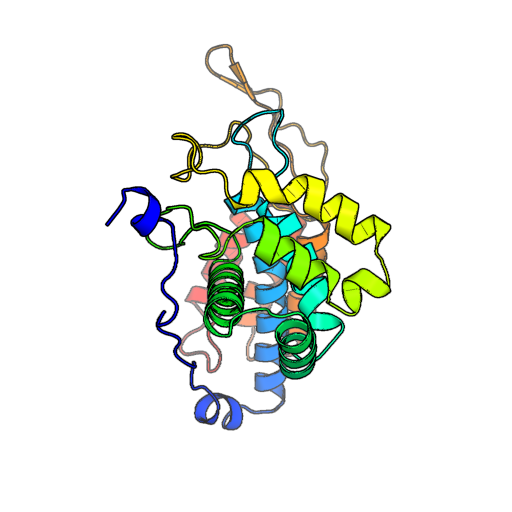8 -7.876 1.00 70.62 183 THR A CA 1
ATOM 1456 C C . THR A 1 183 ? 15.136 16.361 -8.762 1.00 70.62 183 THR A C 1
ATOM 1458 O O . THR A 1 183 ? 16.145 16.933 -8.353 1.00 70.62 183 THR A O 1
ATOM 1461 N N . SER A 1 184 ? 14.714 16.498 -10.014 1.00 61.66 184 SER A N 1
ATOM 1462 C CA . SER A 1 184 ? 15.281 17.537 -10.864 1.00 61.66 184 SER A CA 1
ATOM 1463 C C . SER A 1 184 ? 14.563 18.870 -10.613 1.00 61.66 184 SER A C 1
ATOM 1465 O O . SER A 1 184 ? 13.326 18.886 -10.603 1.00 61.66 184 SER A O 1
ATOM 1467 N N . PRO A 1 185 ? 15.294 19.991 -10.468 1.00 50.50 185 PRO A N 1
ATOM 1468 C CA . PRO A 1 185 ? 14.732 21.321 -10.613 1.00 50.50 185 PRO A CA 1
ATOM 1469 C C . PRO A 1 185 ? 14.512 21.690 -12.086 1.00 50.50 185 PRO A C 1
ATOM 1471 O O . PRO A 1 185 ? 14.338 22.874 -12.336 1.00 50.50 185 PRO A O 1
ATOM 1474 N N . ASP A 1 186 ? 14.545 20.745 -13.044 1.00 46.75 186 ASP A N 1
ATOM 1475 C CA . ASP A 1 186 ? 14.219 20.974 -14.458 1.00 46.75 186 ASP A CA 1
ATOM 1476 C C . ASP A 1 186 ? 12.801 21.536 -14.567 1.00 46.75 186 ASP A C 1
ATOM 1478 O O . ASP A 1 186 ? 11.809 20.826 -14.745 1.00 46.75 186 ASP A O 1
ATOM 1482 N N . VAL A 1 187 ? 12.751 22.856 -14.436 1.00 52.69 187 VAL A N 1
ATOM 1483 C CA . VAL A 1 187 ? 11.688 23.739 -14.849 1.00 52.69 187 VAL A CA 1
ATOM 1484 C C . VAL A 1 187 ? 11.502 23.399 -16.319 1.00 52.69 187 VAL A C 1
ATOM 1486 O O . VAL A 1 187 ? 12.317 23.789 -17.154 1.00 52.69 187 VAL A O 1
ATOM 1489 N N . ILE A 1 188 ? 10.443 22.663 -16.668 1.00 51.91 188 ILE A N 1
ATOM 1490 C CA . ILE A 1 188 ? 9.858 22.918 -17.985 1.00 51.91 188 ILE A CA 1
ATOM 1491 C C . ILE A 1 188 ? 9.612 24.427 -17.954 1.00 51.91 188 ILE A C 1
ATOM 1493 O O . ILE A 1 188 ? 8.886 24.845 -17.044 1.00 51.91 188 ILE A O 1
ATOM 1497 N N . PRO A 1 189 ? 10.319 25.225 -18.786 1.00 52.56 189 PRO A N 1
ATOM 1498 C CA . PRO A 1 189 ? 10.380 26.678 -18.643 1.00 52.56 189 PRO A CA 1
ATOM 1499 C C . PRO A 1 189 ? 8.971 27.194 -18.415 1.00 52.56 189 PRO A C 1
ATOM 1501 O O . PRO A 1 189 ? 8.090 26.699 -19.118 1.00 52.56 189 PRO A O 1
ATOM 1504 N N . GLU A 1 190 ? 8.782 28.085 -17.420 1.00 55.91 190 GLU A N 1
ATOM 1505 C CA . GLU A 1 190 ? 7.476 28.649 -17.035 1.00 55.91 190 GLU A CA 1
ATOM 1506 C C . GLU A 1 190 ? 6.601 28.750 -18.279 1.00 55.91 190 GLU A C 1
ATOM 1508 O O . GLU A 1 190 ? 6.825 29.590 -19.152 1.00 55.91 190 GLU A O 1
ATOM 1513 N N . ALA A 1 191 ? 5.679 27.800 -18.421 1.00 60.75 191 ALA A N 1
ATOM 1514 C CA . ALA A 1 191 ? 4.876 27.753 -19.619 1.00 60.75 191 ALA A CA 1
ATOM 1515 C C . ALA A 1 191 ? 3.738 28.721 -19.355 1.00 60.75 191 ALA A C 1
ATOM 1517 O O . ALA A 1 191 ? 2.829 28.419 -18.582 1.00 60.75 191 ALA A O 1
ATOM 1518 N N . ASP A 1 192 ? 3.826 29.908 -19.945 1.00 68.69 192 ASP A N 1
ATOM 1519 C CA . ASP A 1 192 ? 2.705 30.828 -19.994 1.00 68.69 192 ASP A CA 1
ATOM 1520 C C . ASP A 1 192 ? 1.691 30.283 -20.996 1.00 68.69 192 ASP A C 1
ATOM 1522 O O . ASP A 1 192 ? 1.846 30.387 -22.215 1.00 68.69 192 ASP A O 1
ATOM 1526 N N . PHE A 1 193 ? 0.624 29.688 -20.475 1.00 74.25 193 PHE A N 1
ATOM 1527 C CA . PHE A 1 193 ? -0.513 29.277 -21.281 1.00 74.25 193 PHE A CA 1
ATOM 1528 C C . PHE A 1 193 ? -1.716 30.129 -20.905 1.00 74.25 193 PHE A C 1
ATOM 1530 O O . PHE A 1 193 ? -2.239 30.043 -19.796 1.00 74.25 193 PHE A O 1
ATOM 1537 N N . LYS A 1 194 ? -2.152 30.983 -21.840 1.00 82.75 194 LYS A N 1
ATOM 1538 C CA . LYS A 1 194 ? -3.287 31.907 -21.650 1.00 82.75 194 LYS A CA 1
ATOM 1539 C C . LYS A 1 194 ? -3.150 32.794 -20.395 1.00 82.75 194 LYS A C 1
ATOM 1541 O O . LYS A 1 194 ? -4.132 33.039 -19.702 1.00 82.75 194 LYS A O 1
ATOM 1546 N N . GLY A 1 195 ? -1.934 33.256 -20.096 1.00 80.19 195 GLY A N 1
ATOM 1547 C CA . GLY A 1 195 ? -1.645 34.113 -18.937 1.00 80.19 195 GLY A CA 1
ATOM 1548 C C . GLY A 1 195 ? -1.580 33.382 -17.591 1.00 80.19 195 GLY A C 1
ATOM 1549 O O . GLY A 1 195 ? -1.515 34.034 -16.553 1.00 80.19 195 GLY A O 1
ATOM 1550 N N . SER A 1 196 ? -1.611 32.045 -17.597 1.00 75.94 196 SER A N 1
ATOM 1551 C CA . SER A 1 196 ? -1.370 31.212 -16.416 1.00 75.94 196 SER A CA 1
ATOM 1552 C C . SER A 1 196 ? 0.015 30.585 -16.502 1.00 75.94 196 SER A C 1
ATOM 1554 O O . SER A 1 196 ? 0.359 29.999 -17.530 1.00 75.94 196 SER A O 1
ATOM 1556 N N . LYS A 1 197 ? 0.780 30.678 -15.412 1.00 73.56 197 LYS A N 1
ATOM 1557 C CA . LYS A 1 197 ? 2.121 30.102 -15.303 1.00 73.56 197 LYS A CA 1
ATOM 1558 C C . LYS A 1 197 ? 2.049 28.652 -14.846 1.00 73.56 197 LYS A C 1
ATOM 1560 O O . LYS A 1 197 ? 1.496 28.366 -13.784 1.00 73.56 197 LYS A O 1
ATOM 1565 N N . PHE A 1 198 ? 2.654 27.752 -15.611 1.00 71.44 198 PHE A N 1
ATOM 1566 C CA . PHE A 1 198 ? 2.777 26.343 -15.248 1.00 71.44 198 PHE A CA 1
ATOM 1567 C C . PHE A 1 198 ? 4.218 25.994 -14.888 1.00 71.44 198 PHE A C 1
ATOM 1569 O O . PHE A 1 198 ? 5.153 26.332 -15.614 1.00 71.44 198 PHE A O 1
ATOM 1576 N N . VAL A 1 199 ? 4.376 25.265 -13.781 1.00 68.88 199 VAL A N 1
ATOM 1577 C CA . VAL A 1 199 ? 5.651 24.692 -13.343 1.00 68.88 199 VAL A CA 1
ATOM 1578 C C . VAL A 1 199 ? 5.477 23.185 -13.251 1.00 68.88 199 VAL A C 1
ATOM 1580 O O . VAL A 1 199 ? 4.654 22.694 -12.480 1.00 68.88 199 VAL A O 1
ATOM 1583 N N . VAL A 1 200 ? 6.262 22.448 -14.030 1.00 72.69 200 VAL A N 1
ATOM 1584 C CA . VAL A 1 200 ? 6.301 20.986 -13.962 1.00 72.69 200 VAL A CA 1
ATOM 1585 C C . VAL A 1 200 ? 7.539 20.578 -13.181 1.00 72.69 200 VAL A C 1
ATOM 1587 O O . VAL A 1 200 ? 8.638 21.034 -13.478 1.00 72.69 200 VAL A O 1
ATOM 1590 N N . THR A 1 201 ? 7.350 19.727 -12.174 1.00 73.69 201 THR A N 1
ATOM 1591 C CA . THR A 1 201 ? 8.431 19.218 -11.320 1.00 73.69 201 THR A CA 1
ATOM 1592 C C . THR A 1 201 ? 8.421 17.694 -11.275 1.00 73.69 201 THR A C 1
ATOM 1594 O O . THR A 1 201 ? 7.384 17.052 -11.478 1.00 73.69 201 THR A O 1
ATOM 1597 N N . LYS A 1 202 ? 9.594 17.119 -10.997 1.00 78.38 202 LYS A N 1
ATOM 1598 C CA . LYS A 1 202 ? 9.798 15.680 -10.792 1.00 78.38 202 LYS A CA 1
ATOM 1599 C C . LYS A 1 202 ? 10.066 15.367 -9.319 1.00 78.38 202 LYS A C 1
ATOM 1601 O O . LYS A 1 202 ? 10.215 16.268 -8.492 1.00 78.38 202 LYS A O 1
ATOM 1606 N N . GLY A 1 203 ? 10.146 14.080 -9.001 1.00 80.50 203 GLY A N 1
ATOM 1607 C CA . GLY A 1 203 ? 10.523 13.599 -7.673 1.00 80.50 203 GLY A CA 1
ATOM 1608 C C . GLY A 1 203 ? 9.336 13.272 -6.770 1.00 80.50 203 GLY A C 1
ATOM 1609 O O . GLY A 1 203 ? 9.521 13.102 -5.563 1.00 80.50 203 GLY A O 1
ATOM 1610 N N . ASP A 1 204 ? 8.113 13.220 -7.311 1.00 82.81 204 ASP A N 1
ATOM 1611 C CA . ASP A 1 204 ? 6.962 12.791 -6.520 1.00 82.81 204 ASP A CA 1
ATOM 1612 C C . ASP A 1 204 ? 7.144 11.322 -6.109 1.00 82.81 204 ASP A C 1
ATOM 1614 O O . ASP A 1 204 ? 7.594 10.493 -6.904 1.00 82.81 204 ASP A O 1
ATOM 1618 N N . TYR A 1 205 ? 6.861 11.011 -4.841 1.00 87.62 205 TYR A N 1
ATOM 1619 C CA . TYR A 1 205 ? 7.032 9.673 -4.250 1.00 87.62 205 TYR A CA 1
ATOM 1620 C C . TYR A 1 205 ? 8.456 9.085 -4.324 1.00 87.62 205 TYR A C 1
ATOM 1622 O O . TYR A 1 205 ? 8.618 7.872 -4.200 1.00 87.62 205 TYR A O 1
ATOM 1630 N N . SER A 1 206 ? 9.498 9.909 -4.488 1.00 89.31 206 SER A N 1
ATOM 1631 C CA . SER A 1 206 ? 10.883 9.454 -4.715 1.00 89.31 206 SER A CA 1
ATOM 1632 C C . SER A 1 206 ? 11.373 8.317 -3.791 1.00 89.31 206 SER A C 1
ATOM 1634 O O . SER A 1 206 ? 11.888 7.321 -4.312 1.00 89.31 206 SER A O 1
ATOM 1636 N N . PRO A 1 207 ? 11.163 8.353 -2.454 1.00 92.69 207 PRO A N 1
ATOM 1637 C CA . PRO A 1 207 ? 11.562 7.245 -1.579 1.00 92.69 207 PRO A CA 1
ATOM 1638 C C . PRO A 1 207 ? 10.863 5.916 -1.907 1.00 92.69 207 PRO A C 1
ATOM 1640 O O . PRO A 1 207 ? 11.493 4.861 -1.857 1.00 92.69 207 PRO A O 1
ATOM 1643 N N . ILE A 1 208 ? 9.582 5.970 -2.281 1.00 93.38 208 ILE A N 1
ATOM 1644 C CA . ILE A 1 208 ? 8.784 4.804 -2.681 1.00 93.38 208 ILE A CA 1
ATOM 1645 C C . ILE A 1 208 ? 9.271 4.284 -4.038 1.00 93.38 208 ILE A C 1
ATOM 1647 O O . ILE A 1 208 ? 9.546 3.093 -4.183 1.00 93.38 208 ILE A O 1
ATOM 1651 N N . MET A 1 209 ? 9.469 5.184 -5.008 1.00 94.56 209 MET A N 1
ATOM 1652 C CA . MET A 1 209 ? 9.977 4.832 -6.339 1.00 94.56 209 MET A CA 1
ATOM 1653 C C . MET A 1 209 ? 11.360 4.177 -6.264 1.00 94.56 209 MET A C 1
ATOM 1655 O O . MET A 1 209 ? 11.652 3.257 -7.026 1.00 94.56 209 MET A O 1
ATOM 1659 N N . LYS A 1 210 ? 12.200 4.579 -5.302 1.00 95.75 210 LYS A N 1
ATOM 1660 C CA . LYS A 1 210 ? 13.509 3.959 -5.065 1.00 95.75 210 LYS A CA 1
ATOM 1661 C C . LYS A 1 210 ? 13.392 2.493 -4.651 1.00 95.75 210 LYS A C 1
ATOM 1663 O O . LYS A 1 210 ? 14.120 1.665 -5.195 1.00 95.75 210 LYS A O 1
ATOM 1668 N N . LEU A 1 211 ? 12.488 2.167 -3.728 1.00 96.00 211 LEU A N 1
ATOM 1669 C CA . LEU A 1 211 ? 12.238 0.780 -3.315 1.00 96.00 211 LEU A CA 1
ATOM 1670 C C . LEU A 1 211 ? 11.700 -0.055 -4.481 1.00 96.00 211 LEU A C 1
ATOM 1672 O O . LEU A 1 211 ? 12.187 -1.156 -4.729 1.00 96.00 211 LEU A O 1
ATOM 1676 N N . LEU A 1 212 ? 10.756 0.503 -5.243 1.00 96.44 212 LEU A N 1
ATOM 1677 C CA . LEU A 1 212 ? 10.206 -0.131 -6.439 1.00 96.44 212 LEU A CA 1
ATOM 1678 C C . LEU A 1 212 ? 11.320 -0.474 -7.441 1.00 96.44 212 LEU A C 1
ATOM 1680 O O . LEU A 1 212 ? 11.460 -1.630 -7.839 1.00 96.44 212 LEU A O 1
ATOM 1684 N N . VAL A 1 213 ? 12.163 0.497 -7.811 1.00 97.75 213 VAL A N 1
ATOM 1685 C CA . VAL A 1 213 ? 13.254 0.297 -8.785 1.00 97.75 213 VAL A CA 1
ATOM 1686 C C . VAL A 1 213 ? 14.286 -0.725 -8.302 1.00 97.75 213 VAL A C 1
ATOM 1688 O O . VAL A 1 213 ? 14.812 -1.484 -9.121 1.00 97.75 213 VAL A O 1
ATOM 1691 N N . GLN A 1 214 ? 14.568 -0.777 -6.996 1.00 98.06 214 GLN A N 1
ATOM 1692 C CA . GLN A 1 214 ? 15.446 -1.796 -6.410 1.00 98.06 214 GLN A CA 1
ATOM 1693 C C . GLN A 1 214 ? 14.881 -3.206 -6.611 1.00 98.06 214 GLN A C 1
ATOM 1695 O O . GLN A 1 214 ? 15.612 -4.100 -7.040 1.00 98.06 214 GLN A O 1
ATOM 1700 N N . HIS A 1 215 ? 13.588 -3.403 -6.351 1.00 98.50 215 HIS A N 1
ATOM 1701 C CA . HIS A 1 215 ? 12.941 -4.707 -6.518 1.00 98.50 215 HIS A CA 1
ATOM 1702 C C . HIS A 1 215 ? 12.801 -5.110 -7.985 1.00 98.50 215 HIS A C 1
ATOM 1704 O O . HIS A 1 215 ? 13.080 -6.261 -8.310 1.00 98.50 215 HIS A O 1
ATOM 1710 N N . LEU A 1 216 ? 12.511 -4.173 -8.896 1.00 98.50 216 LEU A N 1
ATOM 1711 C CA . LEU A 1 216 ? 12.563 -4.450 -10.341 1.00 98.50 216 LEU A CA 1
ATOM 1712 C C . LEU A 1 216 ? 13.960 -4.905 -10.790 1.00 98.50 216 LEU A C 1
ATOM 1714 O O . LEU A 1 216 ? 14.084 -5.779 -11.647 1.00 98.50 216 LEU A O 1
ATOM 1718 N N . GLY A 1 217 ? 15.015 -4.346 -10.187 1.00 98.38 217 GLY A N 1
ATOM 1719 C CA . GLY A 1 217 ? 16.393 -4.771 -10.429 1.00 98.38 217 GLY A CA 1
ATOM 1720 C C . GLY A 1 217 ? 16.627 -6.228 -10.042 1.00 98.38 217 GLY A C 1
ATOM 1721 O O . GLY A 1 217 ? 17.164 -6.986 -10.844 1.00 98.38 217 GLY A O 1
ATOM 1722 N N . LYS A 1 218 ? 16.146 -6.635 -8.862 1.00 98.62 218 LYS A N 1
ATOM 1723 C CA . LYS A 1 218 ? 16.225 -8.029 -8.401 1.00 98.62 218 LYS A CA 1
ATOM 1724 C C . LYS A 1 218 ? 15.367 -8.970 -9.245 1.00 98.62 218 LYS A C 1
ATOM 1726 O O . LYS A 1 218 ? 15.814 -10.057 -9.592 1.00 98.62 218 LYS A O 1
ATOM 1731 N N . ALA A 1 219 ? 14.164 -8.551 -9.643 1.00 98.56 219 ALA A N 1
ATOM 1732 C CA . ALA A 1 219 ? 13.326 -9.325 -10.558 1.00 98.56 219 ALA A CA 1
ATOM 1733 C C . ALA A 1 219 ? 14.055 -9.588 -11.884 1.00 98.56 219 ALA A C 1
ATOM 1735 O O . ALA A 1 219 ? 14.089 -10.717 -12.366 1.00 98.56 219 ALA A O 1
ATOM 1736 N N . LYS A 1 220 ? 14.729 -8.579 -12.444 1.00 98.38 220 LYS A N 1
ATOM 1737 C CA . LYS A 1 220 ? 15.467 -8.705 -13.710 1.00 98.38 220 LYS A CA 1
ATOM 1738 C C . LYS A 1 220 ? 16.529 -9.810 -13.695 1.00 98.38 220 LYS A C 1
ATOM 1740 O O . LYS A 1 220 ? 16.724 -10.466 -14.719 1.00 98.38 220 LYS A O 1
ATOM 1745 N N . GLU A 1 221 ? 17.179 -10.061 -12.558 1.00 98.38 221 GLU A N 1
ATOM 1746 C CA . GLU A 1 221 ? 18.157 -11.155 -12.397 1.00 98.38 221 GLU A CA 1
ATOM 1747 C C . GLU A 1 221 ? 17.532 -12.544 -12.628 1.00 98.38 221 GLU A C 1
ATOM 1749 O O . GLU A 1 221 ? 18.211 -13.486 -13.042 1.00 98.38 221 GLU A O 1
ATOM 1754 N N . HIS A 1 222 ? 16.217 -12.659 -12.434 1.00 98.44 222 HIS A N 1
ATOM 1755 C CA . HIS A 1 222 ? 15.449 -13.894 -12.568 1.00 98.44 222 HIS A CA 1
ATOM 1756 C C . HIS A 1 222 ? 14.555 -13.945 -13.812 1.00 98.44 222 HIS A C 1
ATOM 1758 O O . HIS A 1 222 ? 13.833 -14.926 -13.984 1.00 98.44 222 HIS A O 1
ATOM 1764 N N . ALA A 1 223 ? 14.647 -12.961 -14.709 1.00 98.12 223 ALA A N 1
ATOM 1765 C CA . ALA A 1 223 ? 13.888 -12.935 -15.956 1.00 98.12 223 ALA A CA 1
ATOM 1766 C C . ALA A 1 223 ? 14.110 -14.205 -16.806 1.00 98.12 223 ALA A C 1
ATOM 1768 O O . ALA A 1 223 ? 15.223 -14.757 -16.896 1.00 98.12 223 ALA A O 1
ATOM 1769 N N . ALA A 1 224 ? 13.041 -14.681 -17.437 1.00 97.81 224 ALA A N 1
ATOM 1770 C CA . ALA A 1 224 ? 13.021 -15.861 -18.289 1.00 97.81 224 ALA A CA 1
ATOM 1771 C C . ALA A 1 224 ? 13.680 -15.603 -19.649 1.00 97.81 224 ALA A C 1
ATOM 1773 O O . ALA A 1 224 ? 14.337 -16.497 -20.184 1.00 97.81 224 ALA A O 1
ATOM 1774 N N . ASN A 1 225 ? 13.550 -14.389 -20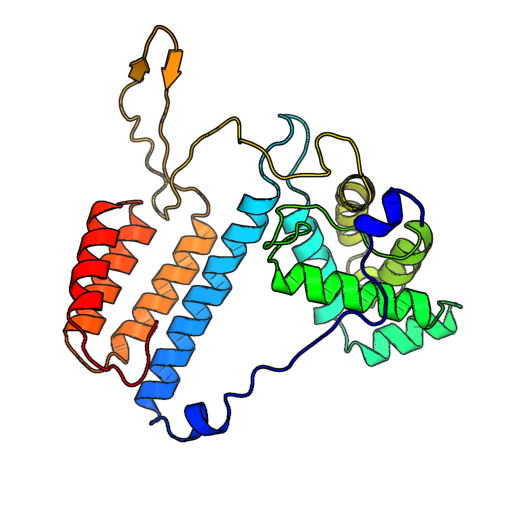.191 1.00 97.81 225 ASN A N 1
ATOM 1775 C CA . ASN A 1 225 ? 14.033 -14.040 -21.526 1.00 97.81 225 ASN A CA 1
ATOM 1776 C C . ASN A 1 225 ? 14.463 -12.563 -21.647 1.00 97.81 225 ASN A C 1
ATOM 1778 O O . ASN A 1 225 ? 14.363 -11.772 -20.707 1.00 97.81 225 ASN A O 1
ATOM 1782 N N . ASP A 1 226 ? 14.974 -12.188 -22.821 1.00 98.25 226 ASP A N 1
ATOM 1783 C CA . ASP A 1 226 ? 15.471 -10.833 -23.079 1.00 98.25 226 ASP A CA 1
ATOM 1784 C C . ASP A 1 226 ? 14.365 -9.775 -23.176 1.00 98.25 226 ASP A C 1
ATOM 1786 O O . ASP A 1 226 ? 14.650 -8.595 -22.962 1.00 98.25 226 ASP A O 1
ATOM 1790 N N . PHE A 1 227 ? 13.121 -10.152 -23.491 1.00 98.31 227 PHE A N 1
ATOM 1791 C CA . PHE A 1 227 ? 12.007 -9.201 -23.519 1.00 98.31 227 PHE A CA 1
ATOM 1792 C C . PHE A 1 227 ? 11.662 -8.735 -22.108 1.00 98.31 227 PHE A C 1
ATOM 1794 O O . PHE A 1 227 ? 11.582 -7.530 -21.885 1.00 98.31 227 PHE A O 1
ATOM 1801 N N . GLU A 1 228 ? 11.570 -9.656 -21.146 1.00 98.44 228 GLU A N 1
ATOM 1802 C CA . GLU A 1 228 ? 11.375 -9.328 -19.728 1.00 98.44 228 GLU A CA 1
ATOM 1803 C C . GLU A 1 228 ? 12.514 -8.463 -19.183 1.00 98.44 228 GLU A C 1
ATOM 1805 O O . GLU A 1 228 ? 12.264 -7.457 -18.521 1.00 98.44 228 GLU A O 1
ATOM 1810 N N . LYS A 1 229 ? 13.774 -8.790 -19.507 1.00 98.50 229 LYS A N 1
ATOM 1811 C CA . LYS A 1 229 ? 14.922 -7.973 -19.077 1.00 98.50 229 LYS A CA 1
ATOM 1812 C C . LYS A 1 229 ? 14.833 -6.545 -19.604 1.00 98.50 229 LYS A C 1
ATOM 1814 O O . LYS A 1 229 ? 14.937 -5.602 -18.825 1.00 98.50 229 LYS A O 1
ATOM 1819 N N . LYS A 1 230 ? 14.598 -6.387 -20.912 1.00 98.56 230 LYS A N 1
ATOM 1820 C CA . LYS A 1 230 ? 14.495 -5.068 -21.553 1.00 98.56 230 LYS A CA 1
ATOM 1821 C C . LYS A 1 230 ? 13.293 -4.286 -21.036 1.00 98.56 230 LYS A C 1
ATOM 1823 O O . LYS A 1 230 ? 13.412 -3.089 -20.794 1.00 98.56 230 LYS A O 1
ATOM 1828 N N . MET A 1 231 ? 12.150 -4.947 -20.854 1.00 98.25 231 MET A N 1
ATOM 1829 C CA . MET A 1 231 ? 10.965 -4.356 -20.235 1.00 98.25 231 MET A CA 1
ATOM 1830 C C . MET A 1 231 ? 11.313 -3.773 -18.861 1.00 98.25 231 MET A C 1
ATOM 1832 O O . MET A 1 231 ? 11.061 -2.594 -18.616 1.00 98.25 231 MET A O 1
ATOM 1836 N N . LEU A 1 232 ? 11.953 -4.568 -17.999 1.00 98.56 232 LEU A N 1
ATOM 1837 C CA . LEU A 1 232 ? 12.331 -4.142 -16.653 1.00 98.56 232 LEU A CA 1
ATOM 1838 C C . LEU A 1 232 ? 13.382 -3.030 -16.662 1.00 98.56 232 LEU A C 1
ATOM 1840 O O . LEU A 1 232 ? 13.242 -2.087 -15.892 1.00 98.56 232 LEU A O 1
ATOM 1844 N N . ASP A 1 233 ? 14.372 -3.061 -17.558 1.00 98.56 233 ASP A N 1
ATOM 1845 C CA . ASP A 1 233 ? 15.330 -1.956 -17.727 1.00 98.56 233 ASP A CA 1
ATOM 1846 C C . ASP A 1 233 ? 14.620 -0.635 -18.066 1.00 98.56 233 ASP A C 1
ATOM 1848 O O . ASP A 1 233 ? 14.908 0.419 -17.489 1.00 98.56 233 ASP A O 1
ATOM 1852 N N . HIS A 1 234 ? 13.649 -0.690 -18.978 1.00 98.62 234 HIS A N 1
ATOM 1853 C CA . HIS A 1 234 ? 12.852 0.468 -19.366 1.00 98.62 234 HIS A CA 1
ATOM 1854 C C . HIS A 1 234 ? 11.943 0.964 -18.234 1.00 98.62 234 HIS A C 1
ATOM 1856 O O . HIS A 1 234 ? 11.860 2.174 -18.012 1.00 98.62 234 HIS A O 1
ATOM 1862 N N . TYR A 1 235 ? 11.312 0.065 -17.475 1.00 98.38 235 TYR A N 1
ATOM 1863 C CA . TYR A 1 235 ? 10.512 0.431 -16.303 1.00 98.38 235 TYR A CA 1
ATOM 1864 C C . TYR A 1 235 ? 11.375 1.027 -15.187 1.00 98.38 235 TYR A C 1
ATOM 1866 O O . TYR A 1 235 ? 11.031 2.082 -14.654 1.00 98.38 235 TYR A O 1
ATOM 1874 N N . GLN A 1 236 ? 12.548 0.451 -14.902 1.00 98.31 236 GLN A N 1
ATOM 1875 C CA . GLN A 1 236 ? 13.521 1.037 -13.975 1.00 98.31 236 GLN A CA 1
ATOM 1876 C C . GLN A 1 236 ? 13.904 2.459 -14.409 1.00 98.31 236 GLN A C 1
ATOM 1878 O O . GLN A 1 236 ? 13.876 3.379 -13.589 1.00 98.31 236 GLN A O 1
ATOM 1883 N N . LYS A 1 237 ? 14.189 2.674 -15.701 1.00 97.62 237 LYS A N 1
ATOM 1884 C CA . LYS A 1 237 ? 14.472 4.009 -16.251 1.00 97.62 237 LYS A CA 1
ATOM 1885 C C . LYS A 1 237 ? 13.284 4.961 -16.093 1.00 97.62 237 LYS A C 1
ATOM 1887 O O . LYS A 1 237 ? 13.480 6.107 -15.690 1.00 97.62 237 LYS A O 1
ATOM 1892 N N . SER A 1 238 ? 12.070 4.501 -16.388 1.00 97.19 238 SER A N 1
ATOM 1893 C CA . SER A 1 238 ? 10.840 5.284 -16.237 1.00 97.19 238 SER A CA 1
ATOM 1894 C C . SER A 1 238 ? 10.667 5.772 -14.802 1.00 97.19 238 SER A C 1
ATOM 1896 O O . SER A 1 238 ? 10.629 6.977 -14.575 1.00 97.19 238 SER A O 1
ATOM 1898 N N . PHE A 1 239 ? 10.645 4.862 -13.826 1.00 96.12 239 PHE A N 1
ATOM 1899 C CA . PHE A 1 239 ? 10.425 5.211 -12.419 1.00 96.12 239 PHE A CA 1
ATOM 1900 C C . PHE A 1 239 ? 11.596 5.981 -11.797 1.00 96.12 239 PHE A C 1
ATOM 1902 O O . PHE A 1 239 ? 11.404 6.741 -10.851 1.00 96.12 239 PHE A O 1
ATOM 1909 N N . THR A 1 240 ? 12.802 5.855 -12.354 1.00 94.75 240 THR A N 1
ATOM 1910 C CA . THR A 1 240 ? 13.944 6.681 -11.940 1.00 94.75 240 THR A CA 1
ATOM 1911 C C . THR A 1 240 ? 13.794 8.126 -12.418 1.00 94.75 240 THR A C 1
ATOM 1913 O O . THR A 1 240 ? 13.927 9.049 -11.619 1.00 94.75 240 THR A O 1
ATOM 1916 N N . THR A 1 241 ? 13.461 8.324 -13.696 1.00 92.19 241 THR A N 1
ATOM 1917 C CA . THR A 1 241 ? 13.570 9.630 -14.384 1.00 92.19 241 THR A CA 1
ATOM 1918 C C . THR A 1 241 ? 12.241 10.371 -14.582 1.00 92.19 241 THR A C 1
ATOM 1920 O O . THR A 1 241 ? 12.231 11.533 -15.008 1.00 92.19 241 THR A O 1
ATOM 1923 N N . GLY A 1 242 ? 11.111 9.698 -14.346 1.00 89.50 242 GLY A N 1
ATOM 1924 C CA . GLY A 1 242 ? 9.764 10.166 -14.689 1.00 89.50 242 GLY A CA 1
ATOM 1925 C C . GLY A 1 242 ? 9.453 10.138 -16.194 1.00 89.50 242 GLY A C 1
ATOM 1926 O O . GLY A 1 242 ? 8.586 10.879 -16.652 1.00 89.50 242 GLY A O 1
ATOM 1927 N N . SER A 1 243 ? 10.187 9.355 -16.997 1.00 92.75 243 SER A N 1
ATOM 1928 C CA . SER A 1 243 ? 10.037 9.326 -18.461 1.00 92.75 243 SER A CA 1
ATOM 1929 C C . SER A 1 243 ? 8.905 8.398 -18.919 1.00 92.75 243 SER A C 1
ATOM 1931 O O . SER A 1 243 ? 9.058 7.176 -18.942 1.00 92.75 243 SER A O 1
ATOM 1933 N N . LEU A 1 244 ? 7.798 8.985 -19.388 1.00 93.25 244 LEU A N 1
ATOM 1934 C CA . LEU A 1 244 ? 6.695 8.230 -19.994 1.00 93.25 244 LEU A CA 1
ATOM 1935 C C . LEU A 1 244 ? 7.117 7.499 -21.279 1.00 93.25 244 LEU A C 1
ATOM 1937 O O . LEU A 1 244 ? 6.637 6.401 -21.548 1.00 93.25 244 LEU A O 1
ATOM 1941 N N . ASP A 1 245 ? 8.035 8.067 -22.063 1.00 96.25 245 ASP A N 1
ATOM 1942 C CA . ASP A 1 245 ? 8.561 7.390 -23.253 1.00 96.25 245 ASP A CA 1
ATOM 1943 C C . ASP A 1 245 ? 9.331 6.121 -22.883 1.00 96.25 245 ASP A C 1
ATOM 1945 O O . ASP A 1 245 ? 9.117 5.083 -23.507 1.00 96.25 245 ASP A O 1
ATOM 1949 N N . ALA A 1 246 ? 10.131 6.157 -21.809 1.00 97.44 246 ALA A N 1
ATOM 1950 C CA . ALA A 1 246 ? 10.772 4.953 -21.289 1.00 97.44 246 ALA A CA 1
ATOM 1951 C C . ALA A 1 246 ? 9.733 3.913 -20.845 1.00 97.44 246 ALA A C 1
ATOM 1953 O O . ALA A 1 246 ? 9.887 2.738 -21.170 1.00 97.44 246 ALA A O 1
ATOM 1954 N N . HIS A 1 247 ? 8.647 4.327 -20.183 1.00 98.00 247 HIS A N 1
ATOM 1955 C CA . HIS A 1 247 ? 7.558 3.409 -19.838 1.00 98.00 247 HIS A CA 1
ATOM 1956 C C . HIS A 1 247 ? 6.957 2.757 -21.088 1.00 98.00 247 HIS A C 1
ATOM 1958 O O . HIS A 1 247 ? 6.824 1.538 -21.151 1.00 98.00 247 HIS A O 1
ATOM 1964 N N . LYS A 1 248 ? 6.634 3.557 -22.113 1.00 98.31 248 LYS A N 1
ATOM 1965 C CA . LYS A 1 248 ? 6.079 3.068 -23.384 1.00 98.31 248 LYS A CA 1
ATOM 1966 C C . LYS A 1 248 ? 7.047 2.130 -24.097 1.00 98.31 248 LYS A C 1
ATOM 1968 O O . LYS A 1 248 ? 6.612 1.170 -24.728 1.00 98.31 248 LYS A O 1
ATOM 1973 N N . ASP A 1 249 ? 8.349 2.390 -24.043 1.00 98.50 249 ASP A N 1
ATOM 1974 C CA . ASP A 1 249 ? 9.365 1.492 -24.598 1.00 98.50 249 ASP A CA 1
ATOM 1975 C C . ASP A 1 249 ? 9.374 0.148 -23.862 1.00 98.50 249 ASP A C 1
ATOM 1977 O O . ASP A 1 249 ? 9.378 -0.893 -24.520 1.00 98.50 249 ASP A O 1
ATOM 1981 N N . GLY A 1 250 ? 9.260 0.160 -22.531 1.00 98.19 250 GLY A N 1
ATOM 1982 C CA . GLY A 1 250 ? 9.083 -1.046 -21.720 1.00 98.19 250 GLY A CA 1
ATOM 1983 C C . GLY A 1 250 ? 7.820 -1.816 -22.098 1.00 98.19 250 GLY A C 1
ATOM 1984 O O . GLY A 1 250 ? 7.899 -3.003 -22.410 1.00 98.19 250 GLY A O 1
ATOM 1985 N N . SER A 1 251 ? 6.684 -1.125 -22.223 1.00 98.19 251 SER A N 1
ATOM 1986 C CA . SER A 1 251 ? 5.414 -1.730 -22.644 1.00 98.19 251 SER A CA 1
ATOM 1987 C C . SER A 1 251 ? 5.487 -2.334 -24.054 1.00 98.19 251 SER A C 1
ATOM 1989 O O . SER A 1 251 ? 4.867 -3.359 -24.326 1.00 98.19 251 SER A O 1
ATOM 1991 N N . ARG A 1 252 ? 6.283 -1.764 -24.971 1.00 98.50 252 ARG A N 1
ATOM 1992 C CA . ARG A 1 252 ? 6.520 -2.375 -26.294 1.00 98.50 252 ARG A CA 1
ATOM 1993 C C . ARG A 1 252 ? 7.323 -3.675 -26.210 1.00 98.50 252 ARG A C 1
ATOM 1995 O O . ARG A 1 252 ? 7.149 -4.521 -27.084 1.00 98.50 252 ARG A O 1
ATOM 2002 N N . GLN A 1 253 ? 8.214 -3.827 -25.228 1.00 98.31 253 GLN A N 1
ATOM 2003 C CA . GLN A 1 253 ? 8.907 -5.100 -24.983 1.00 98.31 253 GLN A CA 1
ATOM 2004 C C . GLN A 1 253 ? 7.967 -6.109 -24.325 1.00 98.31 253 GLN A C 1
ATOM 2006 O O . GLN A 1 253 ? 7.924 -7.253 -24.765 1.00 98.31 253 GLN A O 1
ATOM 2011 N N . TRP A 1 254 ? 7.163 -5.660 -23.359 1.00 98.12 254 TRP A N 1
ATOM 2012 C CA . TRP A 1 254 ? 6.132 -6.461 -22.700 1.00 98.12 254 TRP A CA 1
ATOM 2013 C C . TRP A 1 254 ? 5.172 -7.111 -23.704 1.00 98.12 254 TRP A C 1
ATOM 2015 O O . TRP A 1 254 ? 5.073 -8.328 -23.760 1.00 98.12 254 TRP A O 1
ATOM 2025 N N . ILE A 1 255 ? 4.587 -6.328 -24.620 1.00 97.62 255 ILE A N 1
ATOM 2026 C CA . ILE A 1 255 ? 3.653 -6.837 -25.646 1.00 97.62 255 ILE A CA 1
ATOM 2027 C C . ILE A 1 255 ? 4.294 -7.909 -26.551 1.00 97.62 255 ILE A C 1
ATOM 2029 O O . ILE A 1 255 ? 3.587 -8.745 -27.124 1.00 97.62 255 ILE A O 1
ATOM 2033 N N . LYS A 1 256 ? 5.621 -7.878 -26.728 1.00 97.75 256 LYS A N 1
ATOM 2034 C CA . LYS A 1 256 ? 6.366 -8.864 -27.528 1.00 97.75 256 LYS A CA 1
ATOM 2035 C C . LYS A 1 256 ? 6.657 -10.155 -26.760 1.00 97.75 256 LYS A C 1
ATOM 2037 O O . LYS A 1 256 ? 6.917 -11.162 -27.413 1.00 97.75 256 LYS A O 1
ATOM 2042 N N . ASN A 1 257 ? 6.604 -10.140 -25.429 1.00 97.06 257 ASN A N 1
ATOM 2043 C CA . ASN A 1 257 ? 6.727 -11.330 -24.596 1.00 97.06 257 ASN A CA 1
ATOM 2044 C C . ASN A 1 257 ? 5.418 -12.128 -24.680 1.00 97.06 257 ASN A C 1
ATOM 2046 O O . ASN A 1 257 ? 4.420 -11.757 -24.074 1.00 97.06 257 ASN A O 1
ATOM 2050 N N . LYS A 1 258 ? 5.382 -13.167 -25.517 1.00 97.38 258 LYS A N 1
ATOM 2051 C CA . LYS A 1 258 ? 4.176 -13.979 -25.718 1.00 97.38 258 LYS A CA 1
ATOM 2052 C C . LYS A 1 258 ? 4.159 -15.161 -24.760 1.00 97.38 258 LYS A C 1
ATOM 2054 O O . LYS A 1 258 ? 5.177 -15.830 -24.612 1.00 97.38 258 LYS A O 1
ATOM 2059 N N . ASP A 1 259 ? 2.993 -15.386 -24.161 1.00 95.50 259 ASP A N 1
ATOM 2060 C CA . ASP A 1 259 ? 2.686 -16.505 -23.268 1.00 95.50 259 ASP A CA 1
ATOM 2061 C C . ASP A 1 259 ? 3.708 -16.698 -22.127 1.00 95.50 259 ASP A C 1
ATOM 2063 O O . ASP A 1 259 ? 4.236 -17.802 -21.945 1.00 95.50 259 ASP A O 1
ATOM 2067 N N . PRO A 1 260 ? 4.039 -15.640 -21.353 1.00 96.94 260 PRO A N 1
ATOM 2068 C CA . PRO A 1 260 ? 4.926 -15.803 -20.214 1.00 96.94 260 PRO A CA 1
ATOM 2069 C C . PRO A 1 260 ? 4.275 -16.675 -19.138 1.00 96.94 260 PRO A C 1
ATOM 2071 O O . PRO A 1 260 ? 3.077 -16.599 -18.881 1.00 96.94 260 PRO A O 1
ATOM 2074 N N . ILE A 1 261 ? 5.091 -17.479 -18.452 1.00 97.19 261 ILE A N 1
ATOM 2075 C CA . ILE A 1 261 ? 4.623 -18.287 -17.312 1.00 97.19 261 ILE A CA 1
ATOM 2076 C C . ILE A 1 261 ? 4.195 -17.383 -16.143 1.00 97.19 261 ILE A C 1
ATOM 2078 O O . ILE A 1 261 ? 3.300 -17.739 -15.384 1.00 97.19 261 ILE A O 1
ATOM 2082 N N . ILE A 1 262 ? 4.838 -16.221 -16.000 1.00 97.12 262 ILE A N 1
ATOM 2083 C CA . ILE A 1 262 ? 4.486 -15.188 -15.025 1.00 97.12 262 ILE A CA 1
ATOM 2084 C C . ILE A 1 262 ? 4.219 -13.904 -15.804 1.00 97.12 262 ILE A C 1
ATOM 2086 O O . ILE A 1 262 ? 5.151 -13.317 -16.347 1.00 97.12 262 ILE A O 1
ATOM 2090 N N . GLU A 1 263 ? 2.956 -13.494 -15.851 1.00 96.50 263 GLU A N 1
ATOM 2091 C CA . GLU A 1 263 ? 2.529 -12.219 -16.430 1.00 96.50 263 GLU A CA 1
ATOM 2092 C C . GLU A 1 263 ? 2.461 -11.133 -15.348 1.00 96.50 263 GLU A C 1
ATOM 2094 O O . GLU A 1 263 ? 2.087 -11.434 -14.209 1.00 96.50 263 GLU A O 1
ATOM 2099 N N . THR A 1 264 ? 2.822 -9.891 -15.694 1.00 90.38 264 THR A N 1
ATOM 2100 C CA . THR A 1 264 ? 2.885 -8.745 -14.761 1.00 90.38 264 THR A CA 1
ATOM 2101 C C . THR A 1 264 ? 2.596 -7.407 -15.409 1.00 90.38 264 THR A C 1
ATOM 2103 O O . THR A 1 264 ? 3.084 -7.201 -16.542 1.00 90.38 264 THR A O 1
#

Secondary structure (DSSP, 8-state):
--GGGGTB--TT--------HHHHHTS-HHHHHHHHHHHHHHHHHTHHHHHHHT--SSTT---SHHHHHHHHHHHHHHS-HHHHHHHHHHTT--HHHHHHHHHHHHHHHHHTSSB-TTT-BB-B-SS-HHHHHHHHTTSHHHHHSHHHHHHHHHHHHHHHH---TTTSB----S---EE-S---------EEETTEEE---EEETHHHHHHHHHHHHHHHHT-SSHHHHHHHHHHHHHHHHT-HHHHHHHHHHHTTS-S-SS--